Protein AF-A0A1V2LLC5-F1 (afdb_monomer_lite)

Structure (mmCIF, N/CA/C/O backbone):
data_AF-A0A1V2LLC5-F1
#
_entry.id   AF-A0A1V2LLC5-F1
#
loop_
_atom_site.group_PDB
_atom_site.id
_atom_site.type_symbol
_atom_site.label_atom_id
_atom_site.label_alt_id
_atom_site.label_comp_id
_atom_site.label_asym_id
_atom_site.label_entity_id
_atom_site.label_seq_id
_atom_site.pdbx_PDB_ins_code
_atom_site.Cartn_x
_atom_site.Cartn_y
_atom_site.Cartn_z
_atom_site.occupancy
_atom_site.B_iso_or_equiv
_atom_site.auth_seq_id
_atom_site.auth_comp_id
_atom_site.auth_asym_id
_atom_site.auth_atom_id
_atom_site.pdbx_PDB_model_num
ATOM 1 N N . MET A 1 1 ? -6.398 -35.191 -84.056 1.00 55.16 1 MET A N 1
ATOM 2 C CA . MET A 1 1 ? -6.901 -35.716 -82.779 1.00 55.16 1 MET A CA 1
ATOM 3 C C . MET A 1 1 ? -6.070 -35.069 -81.690 1.00 55.16 1 MET A C 1
ATOM 5 O O . MET A 1 1 ? -4.873 -35.345 -81.623 1.00 55.16 1 MET A O 1
ATOM 9 N N . SER A 1 2 ? -6.629 -34.084 -80.990 1.00 65.94 2 SER A N 1
ATOM 10 C CA . SER A 1 2 ? -5.908 -33.377 -79.922 1.00 65.94 2 SER A CA 1
ATOM 11 C C . SER A 1 2 ? -5.790 -34.274 -78.681 1.00 65.94 2 SER A C 1
ATOM 13 O O . SER A 1 2 ? -6.556 -35.221 -78.508 1.00 65.94 2 SER A O 1
ATOM 15 N N . THR A 1 3 ? -4.823 -33.997 -77.805 1.00 66.25 3 THR A N 1
ATOM 16 C CA . THR A 1 3 ? -4.649 -34.712 -76.526 1.00 66.25 3 THR A CA 1
ATOM 17 C C . THR A 1 3 ? -5.886 -34.615 -75.627 1.00 66.25 3 THR A C 1
ATOM 19 O O . THR A 1 3 ? -6.144 -35.516 -74.834 1.00 66.25 3 THR A O 1
ATOM 22 N N . GLU A 1 4 ? -6.683 -33.558 -75.787 1.00 74.12 4 GLU A N 1
ATOM 23 C CA . GLU A 1 4 ? -7.961 -33.368 -75.097 1.00 74.12 4 GLU A CA 1
ATOM 24 C C . GLU A 1 4 ? -9.060 -34.297 -75.628 1.00 74.12 4 GLU A C 1
ATOM 26 O O . GLU A 1 4 ? -9.812 -34.863 -74.837 1.00 74.12 4 GLU A O 1
ATOM 31 N N . GLU A 1 5 ? -9.125 -34.521 -76.945 1.00 73.75 5 GLU A N 1
ATOM 32 C CA . GLU A 1 5 ? -10.065 -35.479 -77.546 1.00 73.75 5 GLU A CA 1
ATOM 33 C C . GLU A 1 5 ? -9.734 -36.920 -77.141 1.00 73.75 5 GLU A C 1
ATOM 35 O O . GLU A 1 5 ? -10.642 -37.703 -76.863 1.00 73.75 5 GLU A O 1
ATOM 40 N N . LEU A 1 6 ? -8.441 -37.257 -77.047 1.00 65.69 6 LEU A N 1
ATOM 41 C CA . LEU A 1 6 ? -7.993 -38.573 -76.589 1.00 65.69 6 LEU A CA 1
ATOM 42 C C . LEU A 1 6 ? -8.342 -38.795 -75.110 1.00 65.69 6 LEU A C 1
ATOM 44 O O . LEU A 1 6 ? -8.880 -39.844 -74.779 1.00 65.69 6 LEU A O 1
ATOM 48 N N . ASN A 1 7 ? -8.105 -37.797 -74.249 1.00 66.88 7 ASN A N 1
ATOM 49 C CA . ASN A 1 7 ? -8.424 -37.861 -72.818 1.00 66.88 7 ASN A CA 1
ATOM 50 C C . ASN A 1 7 ? -9.929 -37.924 -72.533 1.00 66.88 7 ASN A C 1
ATOM 52 O O . ASN A 1 7 ? -10.338 -38.580 -71.577 1.00 66.88 7 ASN A O 1
ATOM 56 N N . ASN A 1 8 ? -10.763 -37.261 -73.341 1.00 71.38 8 ASN A N 1
ATOM 57 C CA . ASN A 1 8 ? -12.215 -37.390 -73.212 1.00 71.38 8 ASN A CA 1
ATOM 58 C C . ASN A 1 8 ? -12.707 -38.773 -73.660 1.00 71.38 8 ASN A C 1
ATOM 60 O O . ASN A 1 8 ? -13.631 -39.299 -73.051 1.00 71.38 8 ASN A O 1
ATOM 64 N N . ALA A 1 9 ? -12.080 -39.382 -74.671 1.00 66.50 9 ALA A N 1
ATOM 65 C CA . ALA A 1 9 ? -12.456 -40.711 -75.154 1.00 66.50 9 ALA A CA 1
ATOM 66 C C . ALA A 1 9 ? -12.039 -41.857 -74.207 1.00 66.50 9 ALA A C 1
ATOM 68 O O . ALA A 1 9 ? -12.687 -42.901 -74.198 1.00 66.50 9 ALA A O 1
ATOM 69 N N . THR A 1 10 ? -10.985 -41.688 -73.400 1.00 59.50 10 THR A N 1
ATOM 70 C CA . THR A 1 10 ? -10.542 -42.687 -72.404 1.00 59.50 10 THR A CA 1
ATOM 71 C C . THR A 1 10 ? -11.177 -42.534 -71.024 1.00 59.50 10 THR A C 1
ATOM 73 O O . THR A 1 10 ? -11.038 -43.439 -70.202 1.00 59.50 10 THR A O 1
ATOM 76 N N . LYS A 1 11 ? -11.895 -41.437 -70.759 1.00 60.72 11 LYS A N 1
ATOM 77 C CA . LYS A 1 11 ? -12.500 -41.151 -69.447 1.00 60.72 11 LYS A CA 1
ATOM 78 C C . LYS A 1 11 ? -13.598 -42.144 -69.050 1.00 60.72 11 LYS A C 1
ATOM 80 O O . LYS A 1 11 ? -13.764 -42.420 -67.869 1.00 60.72 11 LYS A O 1
ATOM 85 N N . ASP A 1 12 ? -14.283 -42.717 -70.037 1.00 58.09 12 ASP A N 1
ATOM 86 C CA . ASP A 1 12 ? -15.345 -43.712 -69.832 1.00 58.09 12 ASP A CA 1
ATOM 87 C C . ASP A 1 12 ? -14.814 -45.163 -69.775 1.00 58.09 12 ASP A C 1
ATOM 89 O O . ASP A 1 12 ? -15.592 -46.104 -69.626 1.00 58.09 12 ASP A O 1
ATOM 93 N N . LEU A 1 13 ? -13.494 -45.367 -69.904 1.00 57.78 13 LEU A N 1
ATOM 94 C CA . LEU A 1 13 ? -12.851 -46.691 -69.949 1.00 57.78 13 LEU A CA 1
ATOM 95 C C . LEU A 1 13 ? -12.117 -47.085 -68.653 1.00 57.78 13 LEU A C 1
ATOM 97 O O . LEU A 1 13 ? -11.524 -48.165 -68.601 1.00 57.78 13 LEU A O 1
ATOM 101 N N . SER A 1 14 ? -12.144 -46.264 -67.600 1.00 52.84 14 SER A N 1
ATOM 102 C CA . SER A 1 14 ? -11.541 -46.627 -66.311 1.00 52.84 14 SER A CA 1
ATOM 103 C C . SER A 1 14 ? -12.483 -47.510 -65.484 1.00 52.84 14 SER A C 1
ATOM 105 O O . SER A 1 14 ? -13.533 -47.063 -65.026 1.00 52.84 14 SER A O 1
ATOM 107 N N . LEU A 1 15 ? -12.073 -48.770 -65.311 1.00 53.84 15 LEU A N 1
ATOM 108 C CA . LEU A 1 15 ? -12.626 -49.765 -64.385 1.00 53.84 15 LEU A CA 1
ATOM 109 C C . LEU A 1 15 ? -12.725 -49.206 -62.954 1.00 53.84 15 LEU A C 1
ATOM 111 O O . LEU A 1 15 ? -11.806 -48.513 -62.530 1.00 53.84 15 LEU A O 1
ATOM 115 N N . ASP A 1 16 ? -13.806 -49.558 -62.244 1.00 54.06 16 ASP A N 1
ATOM 116 C CA . ASP A 1 16 ? -14.189 -49.163 -60.874 1.00 54.06 16 ASP A CA 1
ATOM 117 C C . ASP A 1 16 ? -13.018 -48.809 -59.935 1.00 54.06 16 ASP A C 1
ATOM 119 O O . ASP A 1 16 ? -12.545 -49.623 -59.135 1.00 54.06 16 ASP A O 1
ATOM 123 N N . GLU A 1 17 ? -12.579 -47.554 -59.986 1.00 55.00 17 GLU A N 1
ATOM 124 C CA . GLU A 1 17 ? -11.718 -46.963 -58.972 1.00 55.00 17 GLU A CA 1
ATOM 125 C C . GLU A 1 17 ? -12.635 -46.566 -57.808 1.00 55.00 17 GLU A C 1
ATOM 127 O O . GLU A 1 17 ? -13.601 -45.822 -57.998 1.00 55.00 17 GLU A O 1
ATOM 132 N N . LYS A 1 18 ? -12.405 -47.118 -56.606 1.00 57.25 18 LYS A N 1
ATOM 133 C CA . LYS A 1 18 ? -13.149 -46.720 -55.399 1.00 57.25 18 LYS A CA 1
ATOM 134 C C . LYS A 1 18 ? -13.101 -45.199 -55.310 1.00 57.25 18 LYS A C 1
ATOM 136 O O . LYS A 1 18 ? -12.035 -44.648 -55.068 1.00 57.25 18 LYS A O 1
ATOM 141 N N . LYS A 1 19 ? -14.246 -44.544 -55.521 1.00 64.31 19 LYS A N 1
ATOM 142 C CA . LYS A 1 19 ? -14.334 -43.086 -55.532 1.00 64.31 19 LYS A CA 1
ATOM 143 C C . LYS A 1 19 ? -13.730 -42.544 -54.237 1.00 64.31 19 LYS A C 1
ATOM 145 O O . LYS A 1 19 ? -14.173 -42.914 -53.150 1.00 64.31 19 LYS A O 1
ATOM 150 N N . ASP A 1 20 ? -12.721 -41.693 -54.366 1.00 64.56 20 ASP A N 1
ATOM 151 C CA . ASP A 1 20 ? -12.079 -41.041 -53.233 1.00 64.56 20 ASP A CA 1
ATOM 152 C C . ASP A 1 20 ? -13.072 -40.088 -52.563 1.00 64.56 20 ASP A C 1
ATOM 154 O O . ASP A 1 20 ? -13.340 -38.992 -53.051 1.00 64.56 20 ASP A O 1
ATOM 158 N N . VAL A 1 21 ? -13.655 -40.529 -51.447 1.00 69.38 21 VAL A N 1
ATOM 159 C CA . VAL A 1 21 ? -14.569 -39.712 -50.643 1.00 69.38 21 VAL A CA 1
ATOM 160 C C . VAL A 1 21 ? -13.755 -38.929 -49.619 1.00 69.38 21 VAL A C 1
ATOM 162 O O . VAL A 1 21 ? -13.040 -39.510 -48.791 1.00 69.38 21 VAL A O 1
ATOM 165 N N . THR A 1 22 ? -13.867 -37.603 -49.683 1.00 76.62 22 THR A N 1
ATOM 166 C CA . THR A 1 22 ? -13.242 -36.677 -48.729 1.00 76.62 22 THR A CA 1
ATOM 167 C C . THR A 1 22 ? -14.173 -36.395 -47.551 1.00 76.62 22 THR A C 1
ATOM 169 O O . THR A 1 22 ? -15.393 -36.519 -47.661 1.00 76.62 22 THR A O 1
ATOM 172 N N . ALA A 1 23 ? -13.609 -35.931 -46.432 1.00 68.88 23 ALA A N 1
ATOM 173 C CA . ALA A 1 23 ? -14.383 -35.533 -45.252 1.00 68.88 23 ALA A CA 1
ATOM 174 C C . ALA A 1 23 ? -15.415 -34.414 -45.529 1.00 68.88 23 ALA A C 1
ATOM 176 O O . ALA A 1 23 ? -16.355 -34.242 -44.756 1.00 68.88 23 ALA A O 1
ATOM 177 N N . LEU A 1 24 ? -15.257 -33.660 -46.627 1.00 73.25 24 LEU A N 1
ATOM 178 C CA . LEU A 1 24 ? -16.210 -32.636 -47.066 1.00 73.25 24 LEU A CA 1
ATOM 179 C C . LEU A 1 24 ? -17.435 -33.232 -47.772 1.00 73.25 24 LEU A C 1
ATOM 181 O O . LEU A 1 24 ? -18.517 -32.657 -47.692 1.00 73.25 24 LEU A O 1
ATOM 185 N N . GLU A 1 25 ? -17.268 -34.362 -48.466 1.00 73.38 25 GLU A N 1
ATOM 186 C CA . GLU A 1 25 ? -18.360 -35.048 -49.165 1.00 73.38 25 GLU A CA 1
ATOM 187 C C . GLU A 1 25 ? -19.159 -35.951 -48.220 1.00 73.38 25 GLU A C 1
ATOM 189 O O . GLU A 1 25 ? -20.390 -35.941 -48.258 1.00 73.38 25 GLU A O 1
ATOM 194 N N . ASN A 1 26 ? -18.477 -36.714 -47.359 1.00 73.06 26 ASN A N 1
ATOM 195 C CA . ASN A 1 26 ? -19.123 -37.536 -46.340 1.00 73.06 26 ASN A CA 1
ATOM 196 C C . ASN A 1 26 ? -18.311 -37.536 -45.030 1.00 73.06 26 ASN A C 1
ATOM 198 O O . ASN A 1 26 ? -17.274 -38.195 -44.945 1.00 73.06 26 ASN A O 1
ATOM 202 N N . PRO A 1 27 ? -18.790 -36.846 -43.981 1.00 69.50 27 PRO A N 1
ATOM 203 C CA . PRO A 1 27 ? -18.098 -36.784 -42.694 1.00 69.50 27 PRO A CA 1
ATOM 204 C C . PRO A 1 27 ? -18.037 -38.119 -41.936 1.00 69.50 27 PRO A C 1
ATOM 206 O O . PRO A 1 27 ? -17.191 -38.273 -41.058 1.00 69.50 27 PRO A O 1
ATOM 209 N N . ALA A 1 28 ? -18.943 -39.063 -42.223 1.00 70.69 28 ALA A N 1
ATOM 210 C CA . ALA A 1 28 ? -19.052 -40.325 -41.487 1.00 70.69 28 ALA A CA 1
ATOM 211 C C . ALA A 1 28 ? -18.186 -41.450 -42.081 1.00 70.69 28 ALA A C 1
ATOM 213 O O . ALA A 1 28 ? -17.701 -42.304 -41.344 1.00 70.69 28 ALA A O 1
ATOM 214 N N . GLU A 1 29 ? -17.971 -41.439 -43.398 1.00 68.62 29 GLU A N 1
ATOM 215 C CA . GLU A 1 29 ? -17.192 -42.449 -44.118 1.00 68.62 29 GLU A CA 1
ATOM 216 C C . GLU A 1 29 ? -16.313 -41.763 -45.171 1.00 68.62 29 GLU A C 1
ATOM 218 O O . GLU A 1 29 ? -16.758 -41.472 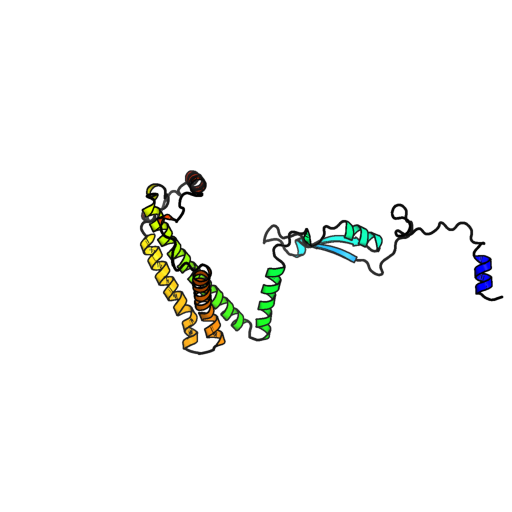-46.280 1.00 68.62 29 GLU A O 1
ATOM 223 N N . PHE A 1 30 ? -15.054 -41.500 -44.817 1.00 75.31 30 PHE A N 1
ATOM 224 C CA . PHE A 1 30 ? -14.044 -40.955 -45.723 1.00 75.31 30 PHE A CA 1
ATOM 225 C C . PHE A 1 30 ? -12.816 -41.868 -45.758 1.00 75.31 30 PHE A C 1
ATOM 227 O O . PHE A 1 30 ? -12.440 -42.472 -44.752 1.00 75.31 30 PHE A O 1
ATOM 234 N N . ASN A 1 31 ? -12.192 -41.973 -46.932 1.00 74.19 31 ASN A N 1
ATOM 235 C CA . ASN A 1 31 ? -11.013 -42.821 -47.152 1.00 74.19 31 ASN A CA 1
ATOM 236 C C . ASN A 1 31 ? -9.724 -41.996 -47.311 1.00 74.19 31 ASN A C 1
ATOM 238 O O . ASN A 1 31 ? -8.624 -42.502 -47.102 1.00 74.19 31 ASN A O 1
ATOM 242 N N . VAL A 1 32 ? -9.853 -40.711 -47.652 1.00 77.94 32 VAL A N 1
ATOM 243 C CA . VAL A 1 32 ? -8.718 -39.818 -47.899 1.00 77.94 32 VAL A CA 1
ATOM 244 C C . VAL A 1 32 ? -8.502 -38.903 -46.698 1.00 77.94 32 VAL A C 1
ATOM 246 O O . VAL A 1 32 ? -9.414 -38.186 -46.292 1.00 77.94 32 VAL A O 1
ATOM 249 N N . LYS A 1 33 ? -7.281 -38.916 -46.152 1.00 78.62 33 LYS A N 1
ATOM 250 C CA . LYS A 1 33 ? -6.798 -37.938 -45.166 1.00 78.62 33 LYS A CA 1
ATOM 251 C C . LYS A 1 33 ? -5.824 -36.978 -45.831 1.00 78.62 33 LYS A C 1
ATOM 253 O O . LYS A 1 33 ? -5.023 -37.408 -46.663 1.00 78.62 33 LYS A O 1
ATOM 258 N N . HIS A 1 34 ? -5.836 -35.714 -45.428 1.00 83.56 34 HIS A N 1
ATOM 259 C CA . HIS A 1 34 ? -4.961 -34.696 -46.005 1.00 83.56 34 HIS A CA 1
ATOM 260 C C . HIS A 1 34 ? -3.701 -34.540 -45.137 1.00 83.56 34 HIS A C 1
ATOM 262 O O . HIS A 1 34 ? -3.798 -34.001 -44.029 1.00 83.56 34 HIS A O 1
ATOM 268 N N . PRO A 1 35 ? -2.517 -34.999 -45.593 1.00 89.62 35 PRO A N 1
ATOM 269 C CA . PRO A 1 35 ? -1.286 -34.878 -44.822 1.00 89.62 35 PRO A CA 1
ATOM 270 C C . PRO A 1 35 ? -0.790 -33.429 -44.792 1.00 89.62 35 PRO A C 1
ATOM 272 O O . PRO A 1 35 ? -0.818 -32.707 -45.789 1.00 89.62 35 PRO A O 1
ATOM 275 N N . LEU A 1 36 ? -0.295 -33.012 -43.634 1.00 85.62 36 LEU A N 1
ATOM 276 C CA . LEU A 1 36 ? 0.394 -31.746 -43.435 1.00 85.62 36 LEU A CA 1
ATOM 277 C C . LEU A 1 36 ? 1.863 -31.878 -43.849 1.00 85.62 36 LEU A C 1
ATOM 279 O O . LEU A 1 36 ? 2.475 -32.936 -43.721 1.00 85.62 36 LEU A O 1
ATOM 283 N N . ASN A 1 37 ? 2.455 -30.767 -44.291 1.00 87.38 37 ASN A N 1
ATOM 284 C CA . ASN A 1 37 ? 3.871 -30.711 -44.672 1.00 87.38 37 ASN A CA 1
ATOM 285 C C . ASN A 1 37 ? 4.825 -30.974 -43.487 1.00 87.38 37 ASN A C 1
ATOM 287 O O . ASN A 1 37 ? 5.974 -31.361 -43.678 1.00 87.38 37 ASN A O 1
ATOM 291 N N . SER A 1 38 ? 4.364 -30.742 -42.258 1.00 90.00 38 SER A N 1
ATOM 292 C CA . SER A 1 38 ? 5.139 -30.940 -41.036 1.00 90.00 38 SER A CA 1
ATOM 293 C C . SER A 1 38 ? 4.269 -31.510 -39.923 1.00 90.00 38 SER A C 1
ATOM 295 O O . SER A 1 38 ? 3.076 -31.219 -39.838 1.00 90.00 38 SER A O 1
ATOM 297 N N . THR A 1 39 ? 4.893 -32.277 -39.035 1.00 89.44 39 THR A N 1
ATOM 298 C CA . THR A 1 39 ? 4.266 -32.775 -37.811 1.00 89.44 39 THR A CA 1
ATOM 299 C C . THR A 1 39 ? 4.165 -31.655 -36.778 1.00 89.44 39 THR A C 1
ATOM 301 O O . THR A 1 39 ? 5.150 -30.957 -36.526 1.00 89.44 39 THR A O 1
ATOM 304 N N . TRP A 1 40 ? 2.999 -31.500 -36.154 1.00 89.06 40 TRP A N 1
ATOM 305 C CA . TRP A 1 40 ? 2.754 -30.496 -35.118 1.00 89.06 40 TRP A CA 1
ATOM 306 C C . TRP A 1 40 ? 2.379 -31.167 -33.799 1.00 89.06 40 TRP A C 1
ATOM 308 O O . TRP A 1 40 ? 1.638 -32.146 -33.786 1.00 89.06 40 TRP A O 1
ATOM 318 N N . THR A 1 41 ? 2.866 -30.622 -32.683 1.00 90.25 41 THR A N 1
ATOM 319 C CA . THR A 1 41 ? 2.501 -31.072 -31.333 1.00 90.25 41 THR A CA 1
ATOM 320 C C . THR A 1 41 ? 1.785 -29.947 -30.607 1.00 90.25 41 THR A C 1
ATOM 322 O O . THR A 1 41 ? 2.343 -28.861 -30.442 1.00 90.25 41 THR A O 1
ATOM 325 N N . LEU A 1 42 ? 0.560 -30.209 -30.161 1.00 87.00 42 LEU A N 1
ATOM 326 C CA . LEU A 1 42 ? -0.192 -29.299 -29.311 1.00 87.00 42 LEU A CA 1
ATOM 327 C C . LEU A 1 42 ? 0.255 -29.474 -27.858 1.00 87.00 42 LEU A C 1
ATOM 329 O O . LEU A 1 42 ? 0.245 -30.585 -27.331 1.00 87.00 42 LEU A O 1
ATOM 333 N N . TRP A 1 43 ? 0.604 -28.370 -27.205 1.00 85.19 43 TRP A N 1
ATOM 334 C CA . TRP A 1 43 ? 0.997 -28.337 -25.798 1.00 85.19 43 TRP A CA 1
ATOM 335 C C . TRP A 1 43 ? -0.029 -27.558 -24.977 1.00 85.19 43 TRP A C 1
ATOM 337 O O . TRP A 1 43 ? -0.554 -26.545 -25.439 1.00 85.19 43 TRP A O 1
ATOM 347 N N . TYR A 1 44 ? -0.293 -28.013 -23.754 1.00 83.88 44 TYR A N 1
ATOM 348 C CA . TYR A 1 44 ? -1.177 -27.345 -22.801 1.00 83.88 44 TYR A CA 1
ATOM 349 C C . TYR A 1 44 ? -0.442 -27.097 -21.486 1.00 83.88 44 TYR A C 1
ATOM 351 O O . TYR A 1 44 ? 0.171 -28.003 -20.918 1.00 83.88 44 TYR A O 1
ATOM 359 N N . THR A 1 45 ? -0.507 -25.861 -21.000 1.00 82.69 45 THR A N 1
ATOM 360 C CA . THR A 1 45 ? 0.028 -25.474 -19.693 1.00 82.69 45 THR A CA 1
ATOM 361 C C . THR A 1 45 ? -1.081 -25.540 -18.657 1.00 82.69 45 THR A C 1
ATOM 363 O O . THR A 1 45 ? -2.013 -24.730 -18.701 1.00 82.69 45 THR A O 1
ATOM 366 N N . LYS A 1 46 ? -0.977 -26.470 -17.704 1.00 81.06 46 LYS A N 1
ATOM 367 C CA . LYS A 1 46 ? -1.886 -26.470 -16.552 1.00 81.06 46 LYS A CA 1
ATOM 368 C C . LYS A 1 46 ? -1.608 -25.235 -15.678 1.00 81.06 46 LYS A C 1
ATOM 370 O O . LYS A 1 46 ? -0.441 -24.861 -15.536 1.00 81.06 46 LYS A O 1
ATOM 375 N N . PRO A 1 47 ? -2.632 -24.595 -15.083 1.00 77.38 47 PRO A N 1
ATOM 376 C CA . PRO A 1 47 ? -2.393 -23.573 -14.071 1.00 77.38 47 PRO A CA 1
ATOM 377 C C . PRO A 1 47 ? -1.628 -24.196 -12.896 1.00 77.38 47 PRO A C 1
ATOM 379 O O . PRO A 1 47 ? -1.904 -25.334 -12.508 1.00 77.38 47 PRO A O 1
ATOM 382 N N . ALA A 1 48 ? -0.655 -23.462 -12.355 1.00 72.75 48 ALA A N 1
ATOM 383 C CA . ALA A 1 48 ? 0.088 -23.894 -11.178 1.00 72.75 48 ALA A CA 1
ATOM 384 C C . ALA A 1 48 ? -0.880 -24.033 -9.997 1.00 72.75 48 ALA A C 1
ATOM 386 O O . ALA A 1 48 ? -1.649 -23.112 -9.711 1.00 72.75 48 ALA A O 1
ATOM 387 N N . VAL A 1 49 ? -0.869 -25.197 -9.347 1.00 73.25 49 VAL A N 1
ATOM 388 C CA . VAL A 1 49 ? -1.672 -25.434 -8.133 1.00 73.25 49 VAL A CA 1
ATOM 389 C C . VAL A 1 49 ? -0.879 -25.020 -6.893 1.00 73.25 49 VAL A C 1
ATOM 391 O O . VAL A 1 49 ? -1.460 -24.562 -5.914 1.00 73.25 49 VAL A O 1
ATOM 394 N N . ASP A 1 50 ? 0.447 -25.126 -6.973 1.00 72.44 50 ASP A N 1
ATOM 395 C CA . ASP A 1 50 ? 1.392 -24.707 -5.947 1.00 72.44 50 ASP A CA 1
ATOM 396 C C . ASP A 1 50 ? 2.513 -23.857 -6.572 1.00 72.44 50 ASP A C 1
ATOM 398 O O . ASP A 1 50 ? 2.896 -24.056 -7.726 1.00 72.44 50 ASP A O 1
ATOM 402 N N . ASN A 1 51 ? 3.061 -22.912 -5.806 1.00 70.75 51 ASN A N 1
ATOM 403 C CA . ASN A 1 51 ? 4.114 -21.986 -6.249 1.00 70.75 51 ASN A CA 1
ATOM 404 C C . ASN A 1 51 ? 5.488 -22.664 -6.411 1.00 70.75 51 ASN A C 1
ATOM 406 O O . ASN A 1 51 ? 6.446 -22.017 -6.833 1.00 70.75 51 ASN A O 1
ATOM 410 N N . THR A 1 52 ? 5.600 -23.941 -6.040 1.00 75.25 52 THR A N 1
ATOM 411 C CA . THR A 1 52 ? 6.835 -24.731 -6.106 1.00 75.25 52 THR A CA 1
ATOM 412 C C . THR A 1 52 ? 7.003 -25.492 -7.427 1.00 75.25 52 THR A C 1
ATOM 414 O O . THR A 1 52 ? 8.100 -25.975 -7.710 1.00 75.25 52 THR A O 1
ATOM 417 N N . GLU A 1 53 ? 5.955 -25.586 -8.257 1.00 76.62 53 GLU A N 1
ATOM 418 C CA . GLU A 1 53 ? 5.997 -26.318 -9.528 1.00 76.62 53 GLU A CA 1
ATOM 419 C C . GLU A 1 53 ? 6.810 -25.555 -10.591 1.00 76.62 53 GLU A C 1
ATOM 421 O O . GLU A 1 53 ? 6.557 -24.383 -10.880 1.00 76.62 53 GLU A O 1
ATOM 426 N N . SER A 1 54 ? 7.777 -26.229 -11.223 1.00 78.81 54 SER A N 1
ATOM 427 C CA . SER A 1 54 ? 8.543 -25.654 -12.332 1.00 78.81 54 SER A CA 1
ATOM 428 C C . SER A 1 54 ? 7.681 -25.545 -13.590 1.00 78.81 54 SER A C 1
ATOM 430 O O . SER A 1 54 ? 6.892 -26.437 -13.901 1.00 78.81 54 SER A O 1
ATOM 432 N N . TRP A 1 55 ? 7.876 -24.487 -14.381 1.00 76.12 55 TRP A N 1
ATOM 433 C CA . TRP A 1 55 ? 7.149 -24.271 -15.640 1.00 76.12 55 TRP A CA 1
ATOM 434 C C . TRP A 1 55 ? 7.242 -25.467 -16.606 1.00 76.12 55 TRP A C 1
ATOM 436 O O . TRP A 1 55 ? 6.271 -25.790 -17.289 1.00 76.12 55 TRP A O 1
ATOM 446 N N . ALA A 1 56 ? 8.381 -26.168 -16.617 1.00 81.38 56 ALA A N 1
ATOM 447 C CA . ALA A 1 56 ? 8.573 -27.365 -17.434 1.00 81.38 56 ALA A CA 1
ATOM 448 C C . ALA A 1 56 ? 7.648 -28.525 -17.016 1.00 81.38 56 ALA A C 1
ATOM 450 O O . ALA A 1 56 ? 7.198 -29.288 -17.868 1.00 81.38 56 ALA A O 1
ATOM 451 N N . ASP A 1 57 ? 7.310 -28.625 -15.728 1.00 79.88 57 ASP A N 1
ATOM 452 C CA . ASP A 1 57 ? 6.417 -29.662 -15.201 1.00 79.88 57 ASP A CA 1
ATOM 453 C C . ASP A 1 57 ? 4.941 -29.354 -15.495 1.00 79.88 57 ASP A C 1
ATOM 455 O O . ASP A 1 57 ? 4.114 -30.273 -15.577 1.00 79.88 57 ASP A O 1
ATOM 459 N N . LEU A 1 58 ? 4.614 -28.070 -15.690 1.00 81.31 58 LEU A N 1
ATOM 460 C CA . LEU A 1 58 ? 3.277 -27.586 -16.042 1.00 81.31 58 LEU A CA 1
ATOM 461 C C . LEU A 1 58 ? 2.940 -27.776 -17.525 1.00 81.31 58 LEU A C 1
ATOM 463 O O . LEU A 1 58 ? 1.762 -27.890 -17.874 1.00 81.31 58 LEU A O 1
ATOM 467 N N . LEU A 1 59 ? 3.956 -27.798 -18.390 1.00 84.19 59 LEU A N 1
ATOM 468 C CA . LEU A 1 59 ? 3.807 -27.940 -19.832 1.00 84.19 59 LEU A CA 1
ATOM 469 C C . LEU A 1 59 ? 3.623 -29.421 -20.200 1.00 84.19 59 LEU A C 1
ATOM 471 O O . LEU A 1 59 ? 4.536 -30.234 -20.049 1.00 84.19 59 LEU A O 1
ATOM 475 N N . LYS A 1 60 ? 2.436 -29.793 -20.693 1.00 83.81 60 LYS A N 1
ATOM 476 C CA . LYS A 1 60 ? 2.125 -31.173 -21.094 1.00 83.81 60 LYS A CA 1
ATOM 477 C C . LYS A 1 60 ? 1.890 -31.270 -22.604 1.00 83.81 60 LYS A C 1
ATOM 479 O O . LYS A 1 60 ? 1.090 -30.492 -23.131 1.00 83.81 60 LYS A O 1
ATOM 484 N N . PRO A 1 61 ? 2.558 -32.202 -23.311 1.00 87.50 61 PRO A N 1
ATOM 485 C CA . PRO A 1 61 ? 2.235 -32.481 -24.703 1.00 87.50 61 PRO A CA 1
ATOM 486 C C . PRO A 1 61 ? 0.887 -33.207 -24.739 1.00 87.50 61 PRO A C 1
ATOM 488 O O . PRO A 1 61 ? 0.710 -34.219 -24.064 1.00 87.50 61 PRO A O 1
ATOM 491 N N . VAL A 1 62 ? -0.075 -32.664 -25.481 1.00 83.06 62 VAL A N 1
ATOM 492 C CA . VAL A 1 62 ? -1.446 -33.187 -25.546 1.00 83.06 62 VAL A CA 1
ATOM 493 C C . VAL A 1 62 ? -1.546 -34.229 -26.651 1.00 83.06 62 VAL A C 1
ATOM 495 O O . VAL A 1 62 ? -1.808 -35.395 -26.380 1.00 83.06 62 VAL A O 1
ATOM 498 N N . VAL A 1 63 ? -1.307 -33.811 -27.896 1.00 85.56 63 VAL A N 1
ATOM 499 C CA . VAL A 1 63 ? -1.372 -34.666 -29.085 1.00 85.56 63 VAL A CA 1
ATOM 500 C C . VAL A 1 63 ? -0.384 -34.161 -30.130 1.00 85.56 63 VAL A C 1
ATOM 502 O O . VAL A 1 63 ? -0.232 -32.955 -30.329 1.00 85.56 63 VAL A O 1
ATOM 505 N N . THR A 1 64 ? 0.248 -35.102 -30.825 1.00 89.38 64 THR A N 1
ATOM 506 C CA . THR A 1 64 ? 1.018 -34.862 -32.044 1.00 89.38 64 THR A CA 1
ATOM 507 C C . THR A 1 64 ? 0.199 -35.333 -33.240 1.00 89.38 64 THR A C 1
ATOM 509 O O . THR A 1 64 ? -0.247 -36.477 -33.252 1.00 89.38 64 THR A O 1
ATOM 512 N N . PHE A 1 65 ? -0.009 -34.465 -34.227 1.00 88.88 65 PHE A N 1
ATOM 513 C CA . PHE A 1 65 ? -0.818 -34.748 -35.414 1.00 88.88 65 PHE A CA 1
ATOM 514 C C . PHE A 1 65 ? -0.061 -34.399 -36.696 1.00 88.88 65 PHE A C 1
ATOM 516 O O . PHE A 1 65 ? 0.853 -33.563 -36.706 1.00 88.88 65 PHE A O 1
ATOM 523 N N . ASN A 1 66 ? -0.447 -35.056 -37.786 1.00 90.56 66 ASN A N 1
ATOM 524 C CA . ASN A 1 66 ? 0.150 -34.863 -39.106 1.00 90.56 66 ASN A CA 1
ATOM 525 C C . ASN A 1 66 ? -0.894 -34.730 -40.223 1.00 90.56 66 ASN A C 1
ATOM 527 O O . ASN A 1 66 ? -0.501 -34.600 -41.378 1.00 90.56 66 ASN A O 1
ATOM 531 N N . THR A 1 67 ? -2.194 -34.729 -39.909 1.00 88.44 67 THR A N 1
ATOM 532 C CA . THR A 1 67 ? -3.271 -34.524 -40.892 1.00 88.44 67 THR A CA 1
ATOM 533 C C . THR A 1 67 ? -4.180 -33.345 -40.539 1.00 88.44 67 THR A C 1
ATOM 535 O O . THR A 1 67 ? -4.264 -32.916 -39.384 1.00 88.44 67 THR A O 1
ATOM 538 N N . VAL A 1 68 ? -4.862 -32.800 -41.550 1.00 86.56 68 VAL A N 1
ATOM 539 C CA . VAL A 1 68 ? -5.805 -31.675 -41.400 1.00 86.56 68 VAL A CA 1
ATOM 540 C C . VAL A 1 68 ? -7.047 -32.097 -40.611 1.00 86.56 68 VAL A C 1
ATOM 542 O O . VAL A 1 68 ? -7.559 -31.332 -39.794 1.00 86.56 68 VAL A O 1
ATOM 545 N N . GLU A 1 69 ? -7.525 -33.320 -40.818 1.00 85.81 69 GLU A N 1
ATOM 546 C CA . GLU A 1 69 ? -8.695 -33.864 -40.130 1.00 85.81 69 GLU A CA 1
ATOM 547 C C . GLU A 1 69 ? -8.428 -34.065 -38.637 1.00 85.81 69 GLU A C 1
ATOM 549 O O . GLU A 1 69 ? -9.285 -33.750 -37.813 1.00 85.81 69 GLU A O 1
ATOM 554 N N . GLU A 1 70 ? -7.225 -34.521 -38.273 1.00 85.19 70 GLU A N 1
ATOM 555 C CA . GLU A 1 70 ? -6.803 -34.610 -36.871 1.00 85.19 70 GLU A CA 1
ATOM 556 C C . GLU A 1 70 ? -6.753 -33.226 -36.223 1.00 85.19 70 GLU A C 1
ATOM 558 O O . GLU A 1 70 ? -7.278 -33.057 -35.124 1.00 85.19 70 GLU A O 1
ATOM 563 N N . PHE A 1 71 ? -6.202 -32.221 -36.915 1.00 87.75 71 PHE A N 1
ATOM 564 C CA . PHE A 1 71 ? -6.194 -30.844 -36.418 1.00 87.75 71 PHE A CA 1
ATOM 565 C C . PHE A 1 71 ? -7.608 -30.343 -36.115 1.00 87.75 71 PHE A C 1
ATOM 567 O O . PHE A 1 71 ? -7.864 -29.869 -35.009 1.00 87.75 71 PHE A O 1
ATOM 574 N N . TRP A 1 72 ? -8.536 -30.463 -37.068 1.00 85.50 72 TRP A N 1
ATOM 575 C CA . TRP A 1 72 ? -9.898 -29.972 -36.868 1.00 85.50 72 TRP A CA 1
ATOM 576 C C . TRP A 1 72 ? -10.672 -30.801 -35.844 1.00 85.50 72 TRP A C 1
ATOM 578 O O . TRP A 1 72 ? -11.417 -30.219 -35.059 1.00 85.50 72 TRP A O 1
ATOM 588 N N . GLY A 1 73 ? -10.479 -32.119 -35.783 1.00 84.06 73 GLY A N 1
ATOM 589 C CA . GLY A 1 73 ? -11.069 -32.952 -34.732 1.00 84.06 73 GLY A CA 1
ATOM 590 C C . GLY A 1 73 ? -10.633 -32.501 -33.335 1.00 84.06 73 GLY A C 1
ATOM 591 O O . GLY A 1 73 ? -11.468 -32.322 -32.450 1.00 84.06 73 GLY A O 1
ATOM 592 N N . ILE A 1 74 ? -9.338 -32.226 -33.163 1.00 86.44 74 ILE A N 1
ATOM 593 C CA . ILE A 1 74 ? -8.771 -31.714 -31.910 1.00 86.44 74 ILE A CA 1
ATOM 594 C C . ILE A 1 74 ? -9.279 -30.295 -31.621 1.00 86.44 74 ILE A C 1
ATOM 596 O O . ILE A 1 74 ? -9.721 -30.015 -30.510 1.00 86.44 74 ILE A O 1
ATOM 600 N N . PHE A 1 75 ? -9.262 -29.404 -32.612 1.00 84.31 75 PHE A N 1
ATOM 601 C CA . PHE A 1 75 ? -9.678 -28.009 -32.459 1.00 84.31 75 PHE A CA 1
ATOM 602 C C . PHE A 1 75 ? -11.130 -27.880 -31.982 1.00 84.31 75 PHE A C 1
ATOM 604 O O . PHE A 1 75 ? -11.416 -27.069 -31.106 1.00 84.31 75 PHE A O 1
ATOM 611 N N . HIS A 1 76 ? -12.037 -28.700 -32.520 1.00 83.25 76 HIS A N 1
ATOM 612 C CA . HIS A 1 76 ? -13.443 -28.698 -32.108 1.00 83.25 76 HIS A CA 1
ATOM 613 C C . HIS A 1 76 ? -13.688 -29.414 -30.771 1.00 83.25 76 HIS A C 1
ATOM 615 O O . HIS A 1 76 ? -14.700 -29.147 -30.127 1.00 83.25 76 HIS A O 1
ATOM 621 N N . ALA A 1 77 ? -12.785 -30.304 -30.345 1.00 84.00 77 ALA A N 1
ATOM 622 C CA . ALA A 1 77 ? -12.865 -30.984 -29.051 1.00 84.00 77 ALA A CA 1
ATOM 623 C C . ALA A 1 77 ? -12.354 -30.124 -27.879 1.00 84.00 77 ALA A C 1
ATOM 625 O O . ALA A 1 77 ? -12.673 -30.406 -26.724 1.00 84.00 77 ALA A O 1
ATOM 626 N N . ILE A 1 78 ? -11.553 -29.091 -28.154 1.00 83.25 78 ILE A N 1
ATOM 627 C CA . ILE A 1 78 ? -10.980 -28.209 -27.132 1.00 83.25 78 ILE A CA 1
ATOM 628 C C . ILE A 1 78 ? -11.989 -27.105 -26.761 1.00 83.25 78 ILE A C 1
ATOM 630 O O . ILE A 1 78 ? -12.576 -26.487 -27.654 1.00 83.25 78 ILE A O 1
ATOM 634 N N . PRO A 1 79 ? -12.183 -26.807 -25.459 1.00 79.94 79 PRO A N 1
ATOM 635 C CA . PRO A 1 79 ? -13.038 -25.704 -25.026 1.00 79.94 79 PRO A CA 1
ATOM 636 C C . PRO A 1 79 ? -12.525 -24.364 -25.562 1.00 79.94 79 PRO A C 1
ATOM 638 O O . PRO A 1 79 ? -11.318 -24.126 -25.668 1.00 79.94 79 PRO A O 1
ATOM 641 N N . LYS A 1 80 ? -13.443 -23.453 -25.892 1.00 78.69 80 LYS A N 1
ATOM 642 C CA . LYS A 1 80 ? -13.074 -22.144 -26.450 1.00 78.69 80 LYS A CA 1
ATOM 643 C C . LYS A 1 80 ? -12.268 -21.340 -25.429 1.00 78.69 80 LYS A C 1
ATOM 645 O O . LYS A 1 80 ? -12.510 -21.418 -24.230 1.00 78.69 80 LYS A O 1
ATOM 650 N N . VAL A 1 81 ? -11.367 -20.479 -25.911 1.00 70.62 81 VAL A N 1
ATOM 651 C CA . VAL A 1 81 ? -10.463 -19.656 -25.075 1.00 70.62 81 VAL A CA 1
ATOM 652 C C . VAL A 1 81 ? -11.203 -18.868 -23.980 1.00 70.62 81 VAL A C 1
ATOM 654 O O . VAL A 1 81 ? -10.666 -18.666 -22.899 1.00 70.62 81 VAL A O 1
ATOM 657 N N . ASN A 1 82 ? -12.451 -18.465 -24.232 1.00 69.19 82 ASN A N 1
ATOM 658 C CA . ASN A 1 82 ? -13.280 -17.715 -23.284 1.00 69.19 82 ASN A CA 1
ATOM 659 C C . ASN A 1 82 ? -13.834 -18.555 -22.112 1.00 69.19 82 ASN A C 1
ATOM 661 O O . ASN A 1 82 ? -14.268 -17.997 -21.111 1.00 69.19 82 ASN A O 1
ATOM 665 N N . GLU A 1 83 ? -13.854 -19.880 -22.240 1.00 72.25 83 GLU A N 1
ATOM 666 C CA . GLU A 1 83 ? -14.335 -20.808 -21.205 1.00 72.25 83 GLU A CA 1
ATOM 667 C C . GLU A 1 83 ? -13.205 -21.251 -20.265 1.00 72.25 83 GLU A C 1
ATOM 669 O O . GLU A 1 83 ? -13.451 -21.865 -19.227 1.00 72.25 83 GLU A O 1
ATOM 674 N N . LEU A 1 84 ? -11.957 -20.912 -20.600 1.00 70.94 84 LEU A N 1
ATOM 675 C CA . LEU A 1 84 ? -10.819 -21.135 -19.723 1.00 70.94 84 LEU A CA 1
ATOM 676 C C . LEU A 1 84 ? -10.860 -20.128 -18.561 1.00 70.94 84 LEU A C 1
ATOM 678 O O . LEU A 1 84 ? -11.202 -18.963 -18.775 1.00 70.94 84 LEU A O 1
ATOM 682 N N . PRO A 1 85 ? -10.476 -20.526 -17.335 1.00 65.06 85 PRO A N 1
ATOM 683 C CA . PRO A 1 85 ? -10.426 -19.637 -16.176 1.00 65.06 85 PRO A CA 1
ATOM 684 C C . PRO A 1 85 ? -9.283 -18.607 -16.311 1.00 65.06 85 PRO A C 1
ATOM 686 O O . PRO A 1 85 ? -8.265 -18.667 -15.626 1.00 65.06 85 PRO A O 1
ATOM 689 N N . LEU A 1 86 ? -9.446 -17.636 -17.210 1.00 61.06 86 LEU A N 1
ATOM 690 C CA . LEU A 1 86 ? -8.511 -16.547 -17.483 1.00 61.06 86 LEU A CA 1
ATOM 691 C C . LEU A 1 86 ? -8.837 -15.351 -16.587 1.00 61.06 86 LEU A C 1
ATOM 693 O O . LEU A 1 86 ? -9.469 -14.389 -17.015 1.00 61.06 86 LEU A O 1
ATOM 697 N N . LYS A 1 87 ? -8.403 -15.387 -15.325 1.00 55.12 87 LYS A N 1
ATOM 698 C CA . LYS A 1 87 ? -8.580 -14.232 -14.425 1.00 55.12 87 LYS A CA 1
ATOM 699 C C . LYS A 1 87 ? -7.435 -13.209 -14.449 1.00 55.12 87 LYS A C 1
ATOM 701 O O . LYS A 1 87 ? -7.621 -12.127 -13.911 1.00 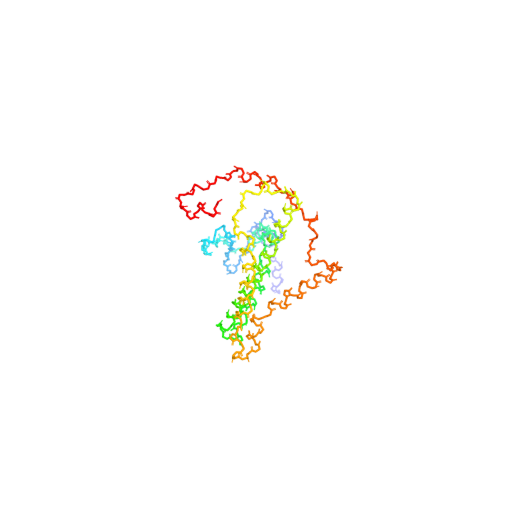55.12 87 LYS A O 1
ATOM 706 N N . MET A 1 88 ? -6.289 -13.484 -15.088 1.00 57.19 88 MET A N 1
ATOM 707 C CA . MET A 1 88 ? -5.066 -12.683 -14.857 1.00 57.19 88 MET A CA 1
ATOM 708 C C . MET A 1 88 ? -4.387 -12.078 -16.100 1.00 57.19 88 MET A C 1
ATOM 710 O O . MET A 1 88 ? -3.534 -11.210 -15.942 1.00 57.19 88 MET A O 1
ATOM 714 N N . GLY A 1 89 ? -4.773 -12.462 -17.325 1.00 60.38 89 GLY A N 1
ATOM 715 C CA . GLY A 1 89 ? -4.005 -12.120 -18.538 1.00 60.38 89 GLY A CA 1
ATOM 716 C C . GLY A 1 89 ? -3.862 -10.615 -18.814 1.00 60.38 89 GLY A C 1
ATOM 717 O O . GLY A 1 89 ? -2.763 -10.115 -19.041 1.00 60.38 89 GLY A O 1
ATOM 718 N N . ARG A 1 90 ? -4.957 -9.852 -18.700 1.00 62.00 90 ARG A N 1
ATOM 719 C CA . ARG A 1 90 ? -4.961 -8.420 -19.065 1.00 62.00 90 ARG A CA 1
ATOM 720 C C . ARG A 1 90 ? -4.210 -7.530 -18.072 1.00 62.00 90 ARG A C 1
ATOM 722 O O . ARG A 1 90 ? -3.690 -6.488 -18.458 1.00 62.00 90 ARG A O 1
ATOM 729 N N . LEU A 1 91 ? -4.148 -7.920 -16.797 1.00 62.56 91 LEU A N 1
ATOM 730 C CA . LEU A 1 91 ? -3.408 -7.167 -15.781 1.00 62.56 91 LEU A CA 1
ATOM 731 C C . LEU A 1 91 ? -1.902 -7.447 -15.883 1.00 62.56 91 LEU A C 1
ATOM 733 O O . LEU A 1 91 ? -1.104 -6.520 -15.760 1.00 62.56 91 LEU A O 1
ATOM 737 N N . SER A 1 92 ? -1.508 -8.693 -16.175 1.00 68.69 92 SER A N 1
ATOM 738 C CA . SER A 1 92 ? -0.095 -9.049 -16.363 1.00 68.69 92 SER A CA 1
ATOM 739 C C . SER A 1 92 ? 0.539 -8.367 -17.578 1.00 68.69 92 SER A C 1
ATOM 741 O O . SER A 1 92 ? 1.703 -7.974 -17.519 1.00 68.69 92 SER A O 1
ATOM 743 N N . GLU A 1 93 ? -0.223 -8.157 -18.654 1.00 75.56 93 GLU A N 1
ATOM 744 C CA . GLU A 1 93 ? 0.251 -7.458 -19.858 1.00 75.56 93 GLU A CA 1
ATOM 745 C C . GLU A 1 93 ? 0.549 -5.976 -19.585 1.00 75.56 93 GLU A C 1
ATOM 747 O O . GLU A 1 93 ? 1.587 -5.461 -20.000 1.00 75.56 93 GLU A O 1
ATOM 752 N N . LEU A 1 94 ? -0.307 -5.297 -18.813 1.00 73.50 94 LEU A N 1
ATOM 753 C CA . LEU A 1 94 ? -0.076 -3.906 -18.407 1.00 73.50 94 LEU A CA 1
ATOM 754 C C . LEU A 1 94 ? 1.138 -3.769 -17.479 1.00 73.50 94 LEU A C 1
ATOM 756 O O . LEU A 1 94 ? 1.882 -2.796 -17.579 1.00 73.50 94 LEU A O 1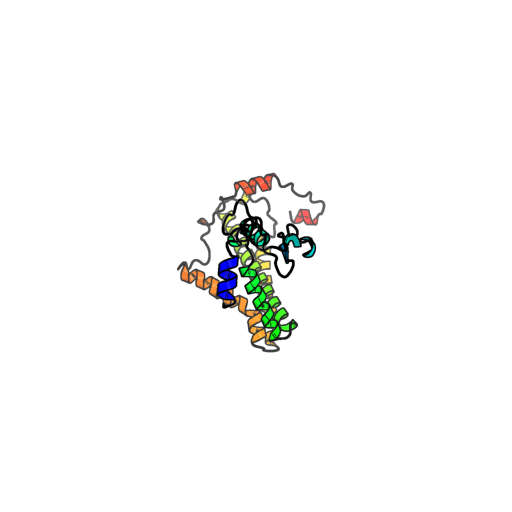
ATOM 760 N N . ILE A 1 95 ? 1.378 -4.754 -16.610 1.00 74.69 95 ILE A N 1
ATOM 761 C CA . ILE A 1 95 ? 2.568 -4.783 -15.748 1.00 74.69 95 ILE A CA 1
ATOM 762 C C . ILE A 1 95 ? 3.839 -4.998 -16.585 1.00 74.69 95 ILE A C 1
ATOM 764 O O . ILE A 1 95 ? 4.872 -4.397 -16.291 1.00 74.69 95 ILE A O 1
ATOM 768 N N . SER A 1 96 ? 3.771 -5.774 -17.672 1.00 76.62 96 SER A N 1
ATOM 769 C CA . SER A 1 96 ? 4.902 -5.952 -18.594 1.00 76.62 96 SER A CA 1
ATOM 770 C C . SER A 1 96 ? 5.328 -4.635 -19.260 1.00 76.62 96 SER A C 1
ATOM 772 O O . SER A 1 96 ? 6.525 -4.402 -19.434 1.00 76.62 96 SER A O 1
ATOM 774 N N . LEU A 1 97 ? 4.390 -3.713 -19.524 1.00 76.06 97 LEU A N 1
ATOM 775 C CA . LEU A 1 97 ? 4.707 -2.391 -20.085 1.00 76.06 97 LEU A CA 1
ATOM 776 C C . LEU A 1 97 ? 5.601 -1.537 -19.170 1.00 76.06 97 LEU A C 1
ATOM 778 O O . LEU A 1 97 ? 6.384 -0.729 -19.668 1.00 76.06 97 LEU A O 1
ATOM 782 N N . VAL A 1 98 ? 5.558 -1.751 -17.850 1.00 73.81 98 VAL A N 1
ATOM 783 C CA . VAL A 1 98 ? 6.449 -1.079 -16.884 1.00 73.81 98 VAL A CA 1
ATOM 784 C C . VAL A 1 98 ? 7.919 -1.443 -17.143 1.00 73.81 98 VAL A C 1
ATOM 786 O O . VAL A 1 98 ? 8.807 -0.625 -16.905 1.00 73.81 98 VAL A O 1
ATOM 789 N N . SER A 1 99 ? 8.192 -2.625 -17.710 1.00 75.69 99 SER A N 1
ATOM 790 C CA . SER A 1 99 ? 9.549 -3.065 -18.062 1.00 75.69 99 SER A CA 1
ATOM 791 C C . SER A 1 99 ? 10.209 -2.168 -19.120 1.00 75.69 99 SER A C 1
ATOM 793 O O . SER A 1 99 ? 11.419 -1.952 -19.065 1.00 75.69 99 SER A O 1
ATOM 795 N N . TYR A 1 100 ? 9.435 -1.547 -20.023 1.00 77.81 100 TYR A N 1
ATOM 796 C CA . TYR A 1 100 ? 9.977 -0.630 -21.037 1.00 77.81 100 TYR A CA 1
ATOM 797 C C . TYR A 1 100 ? 10.601 0.643 -20.448 1.00 77.81 100 TYR A C 1
ATOM 799 O O . TYR A 1 100 ? 11.442 1.261 -21.103 1.00 77.81 100 TYR A O 1
ATOM 807 N N . LEU A 1 101 ? 10.283 1.015 -19.202 1.00 75.31 101 LEU A N 1
ATOM 808 C CA . LEU A 1 101 ? 10.954 2.130 -18.520 1.00 75.31 101 LEU A CA 1
ATOM 809 C C . LEU A 1 101 ? 12.466 1.881 -18.379 1.00 75.31 101 LEU A C 1
ATOM 811 O O . LEU A 1 101 ? 13.250 2.831 -18.443 1.00 75.31 101 LEU A O 1
ATOM 815 N N . ASN A 1 102 ? 12.876 0.610 -18.295 1.00 74.56 102 ASN A N 1
ATOM 816 C CA . ASN A 1 102 ? 14.274 0.180 -18.232 1.00 74.56 102 ASN A CA 1
ATOM 817 C C . ASN A 1 102 ? 15.057 0.404 -19.541 1.00 74.56 102 ASN A C 1
ATOM 819 O O . ASN A 1 102 ? 16.281 0.384 -19.542 1.00 74.56 102 ASN A O 1
ATOM 823 N N . VAL A 1 103 ? 14.376 0.611 -20.672 1.00 74.00 103 VAL A N 1
ATOM 824 C CA . VAL A 1 103 ? 15.043 0.914 -21.952 1.00 74.00 103 VAL A CA 1
ATOM 825 C C . VAL A 1 103 ? 15.497 2.377 -21.996 1.00 74.00 103 VAL A C 1
ATOM 827 O O . VAL A 1 103 ? 16.457 2.713 -22.681 1.00 74.00 103 VAL A O 1
ATOM 830 N N . SER A 1 104 ? 14.819 3.252 -21.246 1.00 69.56 104 SER A N 1
ATOM 831 C CA . SER A 1 104 ? 15.089 4.696 -21.233 1.00 69.56 104 SER A CA 1
ATOM 832 C C . SER A 1 104 ? 16.054 5.142 -20.131 1.00 69.56 104 SER A C 1
ATOM 834 O O . SER A 1 104 ? 16.669 6.197 -20.253 1.00 69.56 104 SER A O 1
ATOM 836 N N . ASN A 1 105 ? 16.188 4.361 -19.056 1.00 72.50 105 ASN A N 1
ATOM 837 C CA . ASN A 1 105 ? 16.981 4.694 -17.872 1.00 72.50 105 ASN A CA 1
ATOM 838 C C . ASN A 1 105 ? 17.685 3.446 -17.325 1.00 72.50 105 ASN A C 1
ATOM 840 O O . ASN A 1 105 ? 17.204 2.334 -17.513 1.00 72.50 105 ASN A O 1
ATOM 844 N N . SER A 1 106 ? 18.781 3.626 -16.583 1.00 82.81 106 SER A N 1
ATOM 845 C CA . SER A 1 106 ? 19.461 2.523 -15.891 1.00 82.81 106 SER A CA 1
ATOM 846 C C . SER A 1 106 ? 18.507 1.757 -14.965 1.00 82.81 106 SER A C 1
ATOM 848 O O . SER A 1 106 ? 17.736 2.366 -14.219 1.00 82.81 106 SER A O 1
ATOM 850 N N . SER A 1 107 ? 18.616 0.424 -14.937 1.00 78.06 107 SER A N 1
ATOM 851 C CA . SER A 1 107 ? 17.733 -0.455 -14.149 1.00 78.06 107 SER A CA 1
ATOM 852 C C . SER A 1 107 ? 17.691 -0.111 -12.662 1.00 78.06 107 SER A C 1
ATOM 854 O O . SER A 1 107 ? 16.640 -0.213 -12.034 1.00 78.06 107 SER A O 1
ATOM 856 N N . SER A 1 108 ? 18.814 0.348 -12.104 1.00 83.06 108 SER A N 1
ATOM 857 C CA . SER A 1 108 ? 18.909 0.784 -10.707 1.00 83.06 108 SER A CA 1
ATOM 858 C C . SER A 1 108 ? 18.046 2.011 -10.400 1.00 83.06 108 SER A C 1
ATOM 860 O O . SER A 1 108 ? 17.486 2.108 -9.309 1.00 83.06 108 SER A O 1
ATOM 862 N N . VAL A 1 109 ? 17.901 2.931 -11.356 1.00 83.88 109 VAL A N 1
ATOM 863 C CA . VAL A 1 109 ? 17.138 4.175 -11.190 1.00 83.88 109 VAL A CA 1
ATOM 864 C C . VAL A 1 109 ? 15.642 3.869 -11.177 1.00 83.88 109 VAL A C 1
ATOM 866 O O . VAL A 1 109 ? 14.948 4.235 -10.231 1.00 83.88 109 VAL A O 1
ATOM 869 N N . VAL A 1 110 ? 15.159 3.100 -12.159 1.00 84.56 110 VAL A N 1
ATOM 870 C CA . VAL A 1 110 ? 13.746 2.682 -12.230 1.00 84.56 110 VAL A CA 1
ATOM 871 C C . VAL A 1 110 ? 13.366 1.827 -11.020 1.00 84.56 110 VAL A C 1
ATOM 873 O O . VAL A 1 110 ? 12.307 2.026 -10.428 1.00 84.56 110 VAL A O 1
ATOM 876 N N . PHE A 1 111 ? 14.245 0.910 -10.607 1.00 84.56 111 PHE A N 1
ATOM 877 C CA . PHE A 1 111 ? 14.033 0.111 -9.402 1.00 84.56 111 PHE A CA 1
ATOM 878 C C . PHE A 1 111 ? 13.924 0.982 -8.143 1.00 84.56 111 PHE A C 1
ATOM 880 O O . PHE A 1 111 ? 13.040 0.755 -7.316 1.00 84.56 111 PHE A O 1
ATOM 887 N N . THR A 1 112 ? 14.771 2.007 -8.014 1.00 86.00 112 THR A N 1
ATOM 888 C CA . THR A 1 112 ? 14.714 2.954 -6.889 1.00 86.00 112 THR A CA 1
ATOM 889 C C . THR A 1 112 ? 13.402 3.735 -6.894 1.00 86.00 112 THR A C 1
ATOM 891 O O . THR A 1 112 ? 12.756 3.848 -5.853 1.00 86.00 112 THR A O 1
ATOM 894 N N . TRP A 1 113 ? 12.946 4.202 -8.062 1.00 87.19 113 TRP A N 1
ATOM 895 C CA . TRP A 1 113 ? 11.650 4.872 -8.189 1.00 87.19 113 TRP A CA 1
ATOM 896 C C . TRP A 1 113 ? 10.490 3.981 -7.738 1.00 87.19 113 TRP A C 1
ATOM 898 O O . TRP A 1 113 ? 9.685 4.399 -6.907 1.00 87.19 113 TRP A O 1
ATOM 908 N N . LEU A 1 114 ? 10.425 2.741 -8.232 1.00 86.75 114 LEU A N 1
ATOM 909 C CA . LEU A 1 114 ? 9.375 1.786 -7.862 1.00 86.75 114 LEU A CA 1
ATOM 910 C C . LEU A 1 114 ? 9.426 1.418 -6.373 1.00 86.75 114 LEU A C 1
ATOM 912 O O . LEU A 1 114 ? 8.384 1.329 -5.722 1.00 86.75 114 LEU A O 1
ATOM 916 N N . THR A 1 115 ? 10.629 1.260 -5.819 1.00 88.00 115 THR A N 1
ATOM 917 C CA . THR A 1 115 ? 10.830 0.978 -4.392 1.00 88.00 115 THR A CA 1
ATOM 918 C C . THR A 1 115 ? 10.319 2.127 -3.530 1.00 88.00 115 THR A C 1
ATOM 920 O O . THR A 1 115 ? 9.594 1.883 -2.565 1.00 88.00 115 THR A O 1
ATOM 923 N N . ASN A 1 116 ? 10.624 3.375 -3.896 1.00 88.62 116 ASN A N 1
ATOM 924 C CA . ASN A 1 116 ? 10.150 4.556 -3.173 1.00 88.62 116 ASN A CA 1
ATOM 925 C C . ASN A 1 116 ? 8.619 4.670 -3.228 1.00 88.62 116 ASN A C 1
ATOM 927 O O . ASN A 1 116 ? 7.976 4.788 -2.183 1.00 88.62 116 ASN A O 1
ATOM 931 N N . ILE A 1 117 ? 8.018 4.525 -4.417 1.00 88.38 117 ILE A N 1
ATOM 932 C CA . ILE A 1 117 ? 6.555 4.561 -4.594 1.00 88.38 117 ILE A CA 1
ATOM 933 C C . ILE A 1 117 ? 5.873 3.480 -3.736 1.00 88.38 117 ILE A C 1
ATOM 935 O O . ILE A 1 117 ? 4.910 3.775 -3.019 1.00 88.38 117 ILE A O 1
ATOM 939 N N . SER A 1 118 ? 6.387 2.244 -3.763 1.00 89.75 118 SER A N 1
ATOM 940 C CA . SER A 1 118 ? 5.850 1.122 -2.980 1.00 89.75 118 SER A CA 1
ATOM 941 C C . SER A 1 118 ? 5.998 1.340 -1.472 1.00 89.75 118 SER A C 1
ATOM 943 O O . SER A 1 118 ? 5.077 1.058 -0.704 1.00 89.75 118 SER A O 1
ATOM 945 N N . THR A 1 119 ? 7.142 1.865 -1.037 1.00 90.88 119 THR A N 1
ATOM 946 C CA . THR A 1 119 ? 7.444 2.097 0.381 1.00 90.88 119 THR A CA 1
ATOM 947 C C . THR A 1 119 ? 6.524 3.169 0.972 1.00 90.88 119 THR A C 1
ATOM 949 O O . THR A 1 119 ? 5.892 2.945 2.008 1.00 90.88 119 THR A O 1
ATOM 952 N N . VAL A 1 120 ? 6.348 4.294 0.270 1.00 90.31 120 VAL A N 1
ATOM 953 C CA . VAL A 1 120 ? 5.433 5.370 0.688 1.00 90.31 120 VAL A CA 1
ATOM 954 C C . VAL A 1 120 ? 3.975 4.897 0.690 1.00 90.31 120 VAL A C 1
ATOM 956 O O . VAL A 1 120 ? 3.233 5.206 1.624 1.00 90.31 120 VAL A O 1
ATOM 959 N N . SER A 1 121 ? 3.563 4.088 -0.294 1.00 90.56 121 SER A N 1
ATOM 960 C CA . SER A 1 121 ? 2.227 3.467 -0.311 1.00 90.56 121 SER A CA 1
ATOM 961 C C . SER A 1 121 ? 1.988 2.571 0.913 1.00 90.56 121 SER A C 1
ATOM 963 O O . SER A 1 121 ? 0.911 2.604 1.519 1.00 90.56 121 SER A O 1
ATOM 965 N N . GLY A 1 122 ? 3.002 1.802 1.319 1.00 91.75 122 GLY A N 1
ATOM 966 C CA . GLY A 1 122 ? 2.965 1.009 2.545 1.00 91.75 122 GLY A CA 1
ATOM 967 C C . GLY A 1 122 ? 2.754 1.880 3.784 1.00 91.75 122 GLY A C 1
ATOM 968 O O . GLY A 1 122 ? 1.846 1.616 4.571 1.00 91.75 122 GLY A O 1
ATOM 969 N N . PHE A 1 123 ? 3.522 2.961 3.937 1.00 92.38 123 PHE A N 1
ATOM 970 C CA . PHE A 1 123 ? 3.381 3.873 5.079 1.00 92.38 123 PHE A CA 1
ATOM 971 C C . PHE A 1 123 ? 1.999 4.525 5.161 1.00 92.38 123 PHE A C 1
ATOM 973 O O . PHE A 1 123 ? 1.402 4.573 6.237 1.00 92.38 123 PHE A O 1
ATOM 980 N N . ILE A 1 124 ? 1.446 4.961 4.030 1.00 91.38 124 ILE A N 1
ATOM 981 C CA . ILE A 1 124 ? 0.085 5.508 3.976 1.00 91.38 124 ILE A CA 1
ATOM 982 C C . ILE A 1 124 ? -0.946 4.455 4.409 1.00 91.38 124 ILE A C 1
ATOM 984 O O . ILE A 1 124 ? -1.869 4.766 5.163 1.00 91.38 124 ILE A O 1
ATOM 988 N N . SER A 1 125 ? -0.764 3.199 3.996 1.00 92.06 125 SER A N 1
ATOM 989 C CA . SER A 1 125 ? -1.641 2.092 4.401 1.00 92.06 125 SER A CA 1
ATOM 990 C C . SER A 1 125 ? -1.611 1.877 5.918 1.00 92.06 125 SER A C 1
ATOM 992 O O . SER A 1 125 ? -2.663 1.780 6.545 1.00 92.06 125 SER A O 1
ATOM 994 N N . TRP A 1 126 ? -0.426 1.898 6.535 1.00 93.25 126 TRP A N 1
ATOM 995 C CA . TRP A 1 126 ? -0.272 1.821 7.993 1.00 93.25 126 TRP A CA 1
ATOM 996 C C . TRP A 1 126 ? -0.938 2.993 8.731 1.00 93.25 126 TRP A C 1
ATOM 998 O O . TRP A 1 126 ? -1.550 2.785 9.781 1.00 93.25 126 TRP A O 1
ATOM 1008 N N . ILE A 1 127 ? -0.881 4.209 8.175 1.00 91.94 127 ILE A N 1
ATOM 1009 C CA . ILE A 1 127 ? -1.587 5.378 8.724 1.00 91.94 127 ILE A CA 1
ATOM 1010 C C . ILE A 1 127 ? -3.104 5.155 8.685 1.00 91.94 127 ILE A C 1
ATOM 1012 O O . ILE A 1 127 ? -3.776 5.351 9.701 1.00 91.94 127 ILE A O 1
ATOM 1016 N N . PHE A 1 128 ? -3.651 4.699 7.553 1.00 91.25 128 PHE A N 1
ATOM 1017 C CA . PHE A 1 128 ? -5.083 4.408 7.439 1.00 91.25 128 PHE A CA 1
ATOM 1018 C C . PHE A 1 128 ? -5.528 3.297 8.387 1.00 91.25 128 PHE A C 1
ATOM 1020 O O . PHE A 1 128 ? -6.536 3.468 9.071 1.00 91.25 128 PHE A O 1
ATOM 1027 N N . ILE A 1 129 ? -4.763 2.208 8.493 1.00 91.06 129 ILE A N 1
ATOM 1028 C CA . ILE A 1 129 ? -5.039 1.119 9.441 1.00 91.06 129 ILE A CA 1
ATOM 1029 C C . ILE A 1 129 ? -5.086 1.662 10.874 1.00 91.06 129 ILE A C 1
ATOM 1031 O O . ILE A 1 129 ? -6.032 1.372 11.605 1.00 91.06 129 ILE A O 1
ATOM 1035 N N . GLY A 1 130 ? -4.128 2.508 11.264 1.00 90.25 130 GLY A N 1
ATOM 1036 C CA . GLY A 1 130 ? -4.125 3.143 12.583 1.00 90.25 130 GLY A CA 1
ATOM 1037 C C . GLY A 1 130 ? -5.368 4.007 12.837 1.00 90.25 130 GLY A C 1
ATOM 1038 O O . GLY A 1 130 ? -5.982 3.920 13.903 1.00 90.25 130 GLY A O 1
ATOM 1039 N N . ILE A 1 131 ? -5.782 4.816 11.858 1.00 89.81 131 ILE A N 1
ATOM 1040 C CA . ILE A 1 131 ? -6.975 5.674 11.971 1.00 89.81 131 ILE A CA 1
ATOM 1041 C C . ILE A 1 131 ? -8.257 4.834 12.065 1.00 89.81 131 ILE A C 1
ATOM 1043 O O . ILE A 1 131 ? -9.112 5.112 12.914 1.00 89.81 131 ILE A O 1
ATOM 1047 N N . ILE A 1 132 ? -8.388 3.806 11.220 1.00 89.50 132 ILE A N 1
ATOM 1048 C CA . ILE A 1 132 ? -9.520 2.869 11.230 1.00 89.50 132 ILE A CA 1
ATOM 1049 C C . ILE A 1 132 ? -9.590 2.162 12.582 1.00 89.50 132 ILE A C 1
ATOM 1051 O O . ILE A 1 132 ? -10.662 2.101 13.177 1.00 89.50 132 ILE A O 1
ATOM 1055 N N . TYR A 1 133 ? -8.455 1.716 13.119 1.00 88.31 133 TYR A N 1
ATOM 1056 C CA . TYR A 1 133 ? -8.384 1.062 14.423 1.00 88.31 133 TYR A CA 1
ATOM 1057 C C . TYR A 1 133 ? -8.872 1.965 15.568 1.00 88.31 133 TYR A C 1
ATOM 1059 O O . TYR A 1 133 ? -9.708 1.557 16.378 1.00 88.31 133 TYR A O 1
ATOM 1067 N N . LEU A 1 134 ? -8.418 3.222 15.617 1.00 88.31 134 LEU A N 1
ATOM 1068 C CA . LEU A 1 134 ? -8.875 4.186 16.627 1.00 88.31 134 LEU A CA 1
ATOM 1069 C C . LEU A 1 134 ? -10.380 4.472 16.519 1.00 88.31 134 LEU A C 1
ATOM 1071 O O . LEU A 1 134 ? -11.057 4.662 17.533 1.00 88.31 134 LEU A O 1
ATOM 1075 N N . ARG A 1 135 ? -10.914 4.510 15.295 1.00 86.56 135 ARG A N 1
ATOM 1076 C CA . ARG A 1 135 ? -12.347 4.693 15.029 1.00 86.56 135 ARG A CA 1
ATOM 1077 C C . ARG A 1 135 ? -13.167 3.476 15.434 1.00 86.56 135 ARG A C 1
ATOM 1079 O O . ARG A 1 135 ? -14.178 3.644 16.108 1.00 86.56 135 ARG A O 1
ATOM 1086 N N . PHE A 1 136 ? -12.703 2.285 15.080 1.00 85.56 136 PHE A N 1
ATOM 1087 C CA . PHE A 1 136 ? -13.292 1.016 15.485 1.00 85.56 136 PHE A CA 1
ATOM 1088 C C . PHE A 1 136 ? -13.377 0.912 17.008 1.00 85.56 136 PHE A C 1
ATOM 1090 O O . PHE A 1 136 ? -14.430 0.582 17.547 1.00 85.56 136 PHE A O 1
ATOM 1097 N N . ARG A 1 137 ? -12.316 1.308 17.723 1.00 83.88 137 ARG A N 1
ATOM 1098 C CA . ARG A 1 137 ? -12.337 1.290 19.187 1.00 83.88 137 ARG A CA 1
ATOM 1099 C C . ARG A 1 137 ? -13.392 2.229 19.774 1.00 83.88 137 ARG A C 1
ATOM 1101 O O . ARG A 1 137 ? -14.144 1.816 20.648 1.00 83.88 137 ARG A O 1
ATOM 1108 N N . LYS A 1 138 ? -13.503 3.449 19.237 1.00 84.50 138 LYS A N 1
ATOM 1109 C CA . LYS A 1 138 ? -14.559 4.400 19.628 1.00 84.50 138 LYS A CA 1
ATOM 1110 C C . LYS A 1 138 ? -15.969 3.889 19.307 1.00 84.50 138 LYS A C 1
ATOM 1112 O O . LYS A 1 138 ? -16.895 4.217 20.041 1.00 84.50 138 LYS A O 1
ATOM 1117 N N . ALA A 1 139 ? -16.142 3.114 18.235 1.00 84.19 139 ALA A N 1
ATOM 1118 C CA . ALA A 1 139 ? -17.426 2.506 17.884 1.00 84.19 139 ALA A CA 1
ATOM 1119 C C . ALA A 1 139 ? -17.816 1.394 18.875 1.00 84.19 139 ALA A C 1
ATOM 1121 O O . ALA A 1 139 ? -18.937 1.397 19.378 1.00 84.19 139 ALA A O 1
ATOM 1122 N N . ILE A 1 140 ? -16.878 0.514 19.245 1.00 82.88 140 ILE A N 1
ATOM 1123 C CA . ILE A 1 140 ? -17.102 -0.515 20.279 1.00 82.88 140 ILE A CA 1
ATOM 1124 C C . ILE A 1 140 ? -17.486 0.118 21.619 1.00 82.88 140 ILE A C 1
ATOM 1126 O O . ILE A 1 140 ? -18.416 -0.359 22.274 1.00 82.88 140 ILE A O 1
ATOM 1130 N N . ASP A 1 141 ? -16.791 1.192 22.012 1.00 82.19 141 ASP A N 1
ATOM 1131 C CA . ASP A 1 141 ? -17.092 1.922 23.245 1.00 82.19 141 ASP A CA 1
ATOM 1132 C C . ASP A 1 141 ? -18.504 2.534 23.213 1.00 82.19 141 ASP A C 1
ATOM 1134 O O . ASP A 1 141 ? -19.212 2.491 24.216 1.00 82.19 141 ASP A O 1
ATOM 1138 N N . TYR A 1 142 ? -18.945 3.049 22.059 1.00 83.00 142 TYR A N 1
ATOM 1139 C CA . TYR A 1 142 ? -20.285 3.618 21.878 1.00 83.00 142 TYR A CA 1
ATOM 1140 C C . TYR A 1 142 ? -21.399 2.559 21.937 1.00 83.00 142 TYR A C 1
ATOM 1142 O O . TYR A 1 142 ? -22.420 2.777 22.588 1.00 83.00 142 TYR A O 1
ATOM 1150 N N . HIS A 1 143 ? -21.196 1.396 21.312 1.00 80.94 143 HIS A N 1
ATOM 1151 C CA . HIS A 1 143 ? -22.165 0.290 21.322 1.00 80.94 143 HIS A CA 1
ATOM 1152 C C . HIS A 1 143 ? -22.114 -0.566 22.596 1.00 80.94 143 HIS A C 1
ATOM 1154 O O . HIS A 1 143 ? -22.840 -1.554 22.701 1.00 80.94 143 HIS A O 1
ATOM 1160 N N . ASN A 1 144 ? -21.272 -0.198 23.568 1.00 78.94 144 ASN A N 1
ATOM 1161 C CA . ASN A 1 144 ? -21.095 -0.909 24.834 1.00 78.94 144 ASN A CA 1
ATOM 1162 C C . ASN A 1 144 ? -20.760 -2.406 24.653 1.00 78.94 144 ASN A C 1
ATOM 1164 O O . ASN A 1 144 ? -21.014 -3.234 25.523 1.00 78.94 144 ASN A O 1
ATOM 1168 N N . LEU A 1 145 ? -20.129 -2.757 23.526 1.00 77.94 145 LEU A N 1
ATOM 1169 C CA . LEU A 1 145 ? -19.689 -4.118 23.183 1.00 77.94 145 LEU A CA 1
ATOM 1170 C C . LEU A 1 145 ? -18.343 -4.461 23.835 1.00 77.94 145 LEU A C 1
ATOM 1172 O O . LEU A 1 145 ? -17.597 -5.328 23.380 1.00 77.94 145 LEU A O 1
ATOM 1176 N N . ASN A 1 146 ? -18.004 -3.748 24.906 1.00 70.94 146 ASN A N 1
ATOM 1177 C CA . ASN A 1 146 ? -16.682 -3.797 25.487 1.00 70.94 146 ASN A CA 1
ATOM 1178 C C . ASN A 1 146 ? -16.363 -5.177 26.087 1.00 70.94 146 ASN A C 1
ATOM 1180 O O . ASN A 1 146 ? -15.275 -5.708 25.858 1.00 70.94 146 ASN A O 1
ATOM 1184 N N . ASP A 1 147 ? -17.329 -5.801 26.747 1.00 69.19 147 ASP A N 1
ATOM 1185 C CA . ASP A 1 147 ? -17.134 -7.098 27.403 1.00 69.19 147 ASP A CA 1
ATOM 1186 C C . ASP A 1 147 ? -16.989 -8.269 26.418 1.00 69.19 147 ASP A C 1
ATOM 1188 O O . ASP A 1 147 ? -16.484 -9.324 26.786 1.00 69.19 147 ASP A O 1
ATOM 1192 N N . ARG A 1 148 ? -17.373 -8.074 25.150 1.00 68.38 148 ARG A N 1
ATOM 1193 C CA . ARG A 1 148 ? -17.291 -9.100 24.097 1.00 68.38 148 ARG A CA 1
ATOM 1194 C C . ARG A 1 148 ? -15.976 -9.089 23.320 1.00 68.38 148 ARG A C 1
ATOM 1196 O O . ARG A 1 148 ? -15.699 -10.003 22.556 1.00 68.38 148 ARG A O 1
ATOM 1203 N N . ALA A 1 149 ? -15.152 -8.055 23.493 1.00 65.81 149 ALA A N 1
ATOM 1204 C CA . ALA A 1 149 ? -13.856 -7.976 22.828 1.00 65.81 149 ALA A CA 1
ATOM 1205 C C . ALA A 1 149 ? -12.801 -8.768 23.619 1.00 65.81 149 ALA A C 1
ATOM 1207 O O . ALA A 1 149 ? -12.257 -8.258 24.603 1.00 65.81 149 ALA A O 1
ATOM 1208 N N . THR A 1 150 ? -12.494 -9.983 23.155 1.00 60.72 150 THR A N 1
ATOM 1209 C CA . THR A 1 150 ? -11.589 -10.955 23.800 1.00 60.72 150 THR A CA 1
ATOM 1210 C C . THR A 1 150 ? -10.167 -10.434 24.018 1.00 60.72 150 THR A C 1
ATOM 1212 O O . THR A 1 150 ? -9.550 -10.737 25.039 1.00 60.72 150 THR A O 1
ATOM 1215 N N . PHE A 1 151 ? -9.627 -9.642 23.082 1.00 64.44 151 PHE A N 1
ATOM 1216 C CA . PHE A 1 151 ? -8.225 -9.216 23.112 1.00 64.44 151 PHE A CA 1
ATOM 1217 C C . PHE A 1 151 ? -8.063 -7.715 23.390 1.00 64.44 151 PHE A C 1
ATOM 1219 O O . PHE A 1 151 ? -8.356 -6.864 22.543 1.00 64.44 151 PHE A O 1
ATOM 1226 N N . ARG A 1 152 ? -7.558 -7.386 24.589 1.00 66.44 152 ARG A N 1
ATOM 1227 C CA . ARG A 1 152 ? -7.346 -6.006 25.064 1.00 66.44 152 ARG A CA 1
ATOM 1228 C C . ARG A 1 152 ? -5.947 -5.767 25.660 1.00 66.44 152 ARG A C 1
ATOM 1230 O O . ARG A 1 152 ? -5.844 -5.505 26.858 1.00 66.44 152 ARG A O 1
ATOM 1237 N N . PRO A 1 153 ? -4.853 -5.801 24.878 1.00 69.50 153 PRO A N 1
ATOM 1238 C CA . PRO A 1 153 ? -3.568 -5.323 25.364 1.00 69.50 153 PRO A CA 1
ATOM 1239 C C . PRO A 1 153 ? -3.647 -3.890 25.899 1.00 69.50 153 PRO A C 1
ATOM 1241 O O . PRO A 1 153 ? -4.177 -2.978 25.262 1.00 69.50 153 PRO A O 1
ATOM 1244 N N . LYS A 1 154 ? -3.054 -3.674 27.074 1.00 67.31 154 LYS A N 1
ATOM 1245 C CA . LYS A 1 154 ? -3.145 -2.414 27.834 1.00 67.31 154 LYS A CA 1
ATOM 1246 C C . LYS A 1 154 ? -2.637 -1.183 27.068 1.00 67.31 154 LYS A C 1
ATOM 1248 O O . LYS A 1 154 ? -3.102 -0.074 27.308 1.00 67.31 154 LYS A O 1
ATOM 1253 N N . PHE A 1 155 ? -1.714 -1.372 26.122 1.00 76.94 155 PHE A N 1
ATOM 1254 C CA . PHE A 1 155 ? -1.068 -0.295 25.358 1.00 76.94 155 PHE A CA 1
ATOM 1255 C C . PHE A 1 155 ? -1.617 -0.099 23.938 1.00 76.94 155 PHE A C 1
ATOM 1257 O O . PHE A 1 155 ? -1.018 0.617 23.139 1.00 76.94 155 PHE A O 1
ATOM 1264 N N . GLN A 1 156 ? -2.770 -0.686 23.619 1.00 77.75 156 GLN A N 1
ATOM 1265 C CA . GLN A 1 156 ? -3.372 -0.631 22.284 1.00 77.75 156 GLN A CA 1
ATOM 1266 C C . GLN A 1 156 ? -3.630 0.789 21.752 1.00 77.75 156 GLN A C 1
ATOM 1268 O O . GLN A 1 156 ? -3.209 1.125 20.647 1.00 77.75 156 GLN A O 1
ATOM 1273 N N . ILE A 1 157 ? -4.315 1.636 22.529 1.00 83.69 157 ILE A N 1
ATOM 1274 C CA . ILE A 1 157 ? -4.723 2.976 22.074 1.00 83.69 157 ILE A CA 1
ATOM 1275 C C . ILE A 1 157 ? -3.520 3.932 21.985 1.00 83.69 157 ILE A C 1
ATOM 1277 O O . ILE A 1 157 ? -3.334 4.534 20.925 1.00 83.69 157 ILE A O 1
ATOM 1281 N N . PRO A 1 158 ? -2.664 4.070 23.024 1.00 87.62 158 PRO A N 1
ATOM 1282 C CA . PRO A 1 158 ? -1.459 4.894 22.917 1.00 87.62 158 PRO A CA 1
ATOM 1283 C C . PRO A 1 158 ? -0.498 4.385 21.836 1.00 87.62 158 PRO A C 1
ATOM 1285 O O . PRO A 1 158 ? 0.087 5.190 21.114 1.00 87.62 158 PRO A O 1
ATOM 1288 N N . GLY A 1 159 ? -0.385 3.060 21.681 1.00 87.31 159 GLY A N 1
ATOM 1289 C CA . GLY A 1 159 ? 0.414 2.426 20.635 1.00 87.31 159 GLY A CA 1
ATOM 1290 C C . GLY A 1 159 ? -0.056 2.804 19.233 1.00 87.31 159 GLY A C 1
ATOM 1291 O O . GLY A 1 159 ? 0.764 3.183 18.405 1.00 87.31 159 GLY A O 1
ATOM 1292 N N . ALA A 1 160 ? -1.368 2.813 18.980 1.00 88.31 160 ALA A N 1
ATOM 1293 C CA . ALA A 1 160 ? -1.914 3.229 17.689 1.00 88.31 160 ALA A CA 1
ATOM 1294 C C . ALA A 1 160 ? -1.597 4.700 17.354 1.00 88.31 160 ALA A C 1
ATOM 1296 O O . ALA A 1 160 ? -1.182 4.994 16.233 1.00 88.31 160 ALA A O 1
ATOM 1297 N N . TYR A 1 161 ? -1.720 5.625 18.317 1.00 91.56 161 TYR A N 1
ATOM 1298 C CA . TYR A 1 161 ? -1.313 7.025 18.110 1.00 91.56 161 TYR A CA 1
ATOM 1299 C C . TYR A 1 161 ? 0.188 7.157 17.835 1.00 91.56 161 TYR A C 1
ATOM 1301 O O . TYR A 1 161 ? 0.584 7.914 16.945 1.00 91.56 161 TYR A O 1
ATOM 1309 N N . PHE A 1 162 ? 1.017 6.404 18.565 1.00 92.88 162 PHE A N 1
ATOM 1310 C CA . PHE A 1 162 ? 2.458 6.368 18.336 1.00 92.88 162 PHE A CA 1
ATOM 1311 C C . PHE A 1 162 ? 2.786 5.861 16.928 1.00 92.88 162 PHE A C 1
ATOM 1313 O O . PHE A 1 162 ? 3.543 6.519 16.221 1.00 92.88 162 PHE A O 1
ATOM 1320 N N . THR A 1 163 ? 2.175 4.760 16.483 1.00 91.62 163 THR A N 1
ATOM 1321 C CA . THR A 1 163 ? 2.384 4.207 15.138 1.00 91.62 163 THR A CA 1
ATOM 1322 C C . THR A 1 163 ? 1.985 5.199 14.051 1.00 91.62 163 THR A C 1
ATOM 1324 O O . THR A 1 163 ? 2.759 5.409 13.122 1.00 91.62 163 THR A O 1
ATOM 1327 N N . ILE A 1 164 ? 0.825 5.855 14.172 1.00 93.31 164 ILE A N 1
ATOM 1328 C CA . ILE A 1 164 ? 0.391 6.870 13.198 1.00 93.31 164 ILE A CA 1
ATOM 1329 C C . ILE A 1 164 ? 1.415 8.005 13.122 1.00 93.31 164 ILE A C 1
ATOM 1331 O O . ILE A 1 164 ? 1.826 8.379 12.025 1.00 93.31 164 ILE A O 1
ATOM 1335 N N . CYS A 1 165 ? 1.850 8.537 14.268 1.00 94.75 165 CYS A N 1
ATOM 1336 C CA . CYS A 1 165 ? 2.839 9.613 14.322 1.00 94.75 165 CYS A CA 1
ATOM 1337 C C . CYS A 1 165 ? 4.183 9.176 13.717 1.00 94.75 165 CYS A C 1
ATOM 1339 O O . CYS A 1 165 ? 4.707 9.828 12.816 1.00 94.75 165 CYS A O 1
ATOM 1341 N N . PHE A 1 166 ? 4.703 8.032 14.159 1.00 94.75 166 PHE A N 1
ATOM 1342 C CA . PHE A 1 166 ? 5.996 7.500 13.744 1.00 94.75 166 PHE A CA 1
ATOM 1343 C C . PHE A 1 166 ? 6.041 7.198 12.243 1.00 94.75 166 PHE A C 1
ATOM 1345 O O . PHE A 1 166 ? 6.951 7.644 11.547 1.00 94.75 166 PHE A O 1
ATOM 1352 N N . VAL A 1 167 ? 5.022 6.514 11.718 1.00 94.00 167 VAL A N 1
ATOM 1353 C CA . VAL A 1 167 ? 4.934 6.196 10.288 1.00 94.00 167 VAL A CA 1
ATOM 1354 C C . VAL A 1 167 ? 4.723 7.458 9.449 1.00 94.00 167 VAL A C 1
ATOM 1356 O O . VAL A 1 167 ? 5.292 7.557 8.366 1.00 94.00 167 VAL A O 1
ATOM 1359 N N . SER A 1 168 ? 3.982 8.454 9.950 1.00 91.69 168 SER A N 1
ATOM 1360 C CA . SER A 1 168 ? 3.830 9.745 9.257 1.00 91.69 168 SER A CA 1
ATOM 1361 C C . SER A 1 168 ? 5.161 10.484 9.129 1.00 91.69 168 SER A C 1
ATOM 1363 O O . SER A 1 168 ? 5.473 11.006 8.060 1.00 91.69 168 SER A O 1
ATOM 1365 N N . VAL A 1 169 ? 5.976 10.492 10.189 1.00 92.38 169 VAL A N 1
ATOM 1366 C CA . VAL A 1 169 ? 7.319 11.087 10.149 1.00 92.38 169 VAL A CA 1
ATOM 1367 C C . VAL A 1 169 ? 8.202 10.346 9.147 1.00 92.38 169 VAL A C 1
ATOM 1369 O O . VAL A 1 169 ? 8.842 10.994 8.321 1.00 92.38 169 VAL A O 1
ATOM 1372 N N . ILE A 1 170 ? 8.190 9.009 9.160 1.00 91.81 170 ILE A N 1
ATOM 1373 C CA . ILE A 1 170 ? 8.958 8.196 8.204 1.00 91.81 170 ILE A CA 1
ATOM 1374 C C . ILE A 1 170 ? 8.508 8.456 6.762 1.00 91.81 170 ILE A C 1
ATOM 1376 O O . ILE A 1 170 ? 9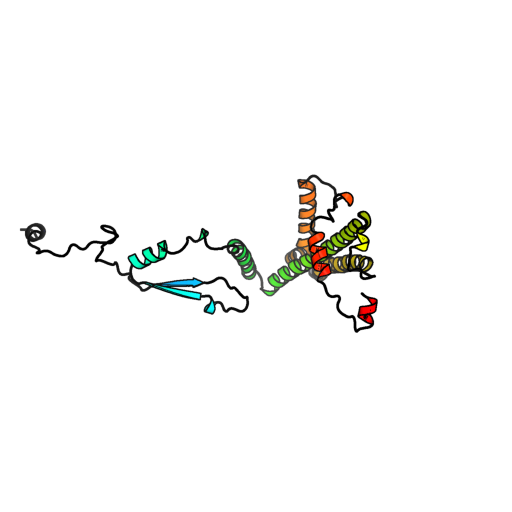.349 8.581 5.876 1.00 91.81 170 ILE A O 1
ATOM 1380 N N . ALA A 1 171 ? 7.204 8.577 6.510 1.00 88.81 171 ALA A N 1
ATOM 1381 C CA . ALA A 1 171 ? 6.684 8.838 5.171 1.00 88.81 171 ALA A CA 1
ATOM 1382 C C . ALA A 1 171 ? 7.203 10.164 4.592 1.00 88.81 171 ALA A C 1
ATOM 1384 O O . ALA A 1 171 ? 7.521 10.236 3.408 1.00 88.81 171 ALA A O 1
ATOM 1385 N N . ILE A 1 172 ? 7.332 11.200 5.427 1.00 84.62 172 ILE A N 1
ATOM 1386 C CA . ILE A 1 172 ? 7.840 12.514 5.008 1.00 84.62 172 ILE A CA 1
ATOM 1387 C C . ILE A 1 172 ? 9.360 12.475 4.799 1.00 84.62 172 ILE A C 1
ATOM 1389 O O . ILE A 1 172 ? 9.871 13.055 3.835 1.00 84.62 172 ILE A O 1
ATOM 1393 N N . THR A 1 173 ? 10.089 11.781 5.678 1.00 87.19 173 THR A N 1
ATOM 1394 C CA . THR A 1 173 ? 11.556 11.713 5.628 1.00 87.19 173 THR A CA 1
ATOM 1395 C C . THR A 1 173 ? 12.088 10.700 4.617 1.00 87.19 173 THR A C 1
ATOM 1397 O O . THR A 1 173 ? 13.244 10.815 4.234 1.00 87.19 173 THR A O 1
ATOM 1400 N N . ASN A 1 174 ? 11.283 9.757 4.118 1.00 83.69 174 ASN A N 1
ATOM 1401 C CA . ASN A 1 174 ? 11.730 8.727 3.169 1.00 83.69 174 ASN A CA 1
ATOM 1402 C C . ASN A 1 174 ? 12.376 9.306 1.891 1.00 83.69 174 ASN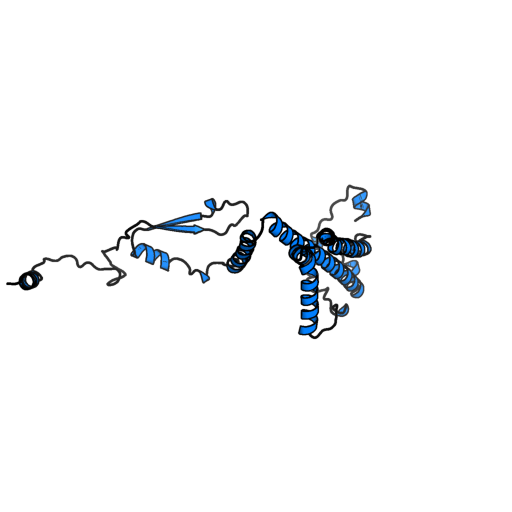 A C 1
ATOM 1404 O O . ASN A 1 174 ? 13.364 8.764 1.406 1.00 83.69 174 ASN A O 1
ATOM 1408 N N . GLY A 1 175 ? 11.879 10.443 1.395 1.00 82.44 175 GLY A N 1
ATOM 1409 C CA . GLY A 1 175 ? 12.394 11.127 0.203 1.00 82.44 175 GLY A CA 1
ATOM 1410 C C . GLY A 1 175 ? 13.424 12.231 0.466 1.00 82.44 175 GLY A C 1
ATOM 1411 O O . GLY A 1 175 ? 13.705 13.012 -0.443 1.00 82.44 175 GLY A O 1
ATOM 1412 N N . TYR A 1 176 ? 13.984 12.341 1.681 1.00 83.44 176 TYR A N 1
ATOM 1413 C CA . TYR A 1 176 ? 14.764 13.526 2.071 1.00 83.44 176 TYR A CA 1
ATOM 1414 C C . TYR A 1 176 ? 16.000 13.782 1.189 1.00 83.44 176 TYR A C 1
ATOM 1416 O O . TYR A 1 176 ? 16.396 14.931 0.998 1.00 83.44 176 TYR A O 1
ATOM 1424 N N . ALA A 1 177 ? 16.610 12.724 0.644 1.00 83.00 177 ALA A N 1
ATOM 1425 C CA . ALA A 1 177 ? 17.819 12.815 -0.173 1.00 83.00 177 ALA A CA 1
ATOM 1426 C C . ALA A 1 177 ? 17.615 13.663 -1.442 1.00 83.00 177 ALA A C 1
ATOM 1428 O O . ALA A 1 177 ? 18.549 14.318 -1.903 1.00 83.00 177 ALA A O 1
ATOM 1429 N N . VAL A 1 178 ? 16.380 13.725 -1.952 1.00 85.75 178 VAL A N 1
ATOM 1430 C CA . VAL A 1 178 ? 16.014 14.534 -3.123 1.00 85.75 178 VAL A CA 1
ATOM 1431 C C . VAL A 1 178 ? 16.225 16.033 -2.880 1.00 85.75 178 VAL A C 1
ATOM 1433 O O . VAL A 1 178 ? 16.476 16.785 -3.819 1.00 85.75 178 VAL A O 1
ATOM 1436 N N . PHE A 1 179 ? 16.160 16.493 -1.627 1.00 84.50 179 PHE A N 1
ATOM 1437 C CA . PHE A 1 179 ? 16.386 17.905 -1.307 1.00 84.50 179 PHE A CA 1
ATOM 1438 C C . PHE A 1 179 ? 17.863 18.316 -1.379 1.00 84.50 179 PHE A C 1
ATOM 1440 O O . PHE A 1 179 ? 18.145 19.510 -1.448 1.00 84.50 179 PHE A O 1
ATOM 1447 N N . PHE A 1 180 ? 18.797 17.358 -1.378 1.00 86.31 180 PHE A N 1
ATOM 1448 C CA . PHE A 1 180 ? 20.233 17.631 -1.499 1.00 86.31 180 PHE A CA 1
ATOM 1449 C C . PHE A 1 180 ? 20.743 17.561 -2.948 1.00 86.31 180 PHE A C 1
ATOM 1451 O O . PHE A 1 180 ? 21.668 18.294 -3.288 1.00 86.31 180 PHE A O 1
ATOM 1458 N N . ASP A 1 181 ? 20.130 16.737 -3.805 1.00 83.12 181 ASP A N 1
ATOM 1459 C CA . ASP A 1 181 ? 20.402 16.667 -5.251 1.00 83.12 181 ASP A CA 1
ATOM 1460 C C . ASP A 1 181 ? 19.071 16.689 -6.021 1.00 83.12 181 ASP A C 1
ATOM 1462 O O . ASP A 1 181 ? 18.400 15.666 -6.181 1.00 83.12 181 ASP A O 1
ATOM 1466 N N . PHE A 1 182 ? 18.645 17.885 -6.443 1.00 84.75 182 PHE A N 1
ATOM 1467 C CA . PHE A 1 182 ? 17.296 18.099 -6.965 1.00 84.75 182 PHE A CA 1
ATOM 1468 C C . PHE A 1 182 ? 17.150 17.598 -8.406 1.00 84.75 182 PHE A C 1
ATOM 1470 O O . PHE A 1 182 ? 17.439 18.305 -9.376 1.00 84.75 182 PHE A O 1
ATOM 1477 N N . LYS A 1 183 ? 16.623 16.381 -8.546 1.00 85.06 183 LYS A N 1
ATOM 1478 C CA . LYS A 1 183 ? 16.175 15.804 -9.817 1.00 85.06 183 LYS A CA 1
ATOM 1479 C C . LYS A 1 183 ? 14.663 15.645 -9.807 1.00 85.06 183 LYS A C 1
ATOM 1481 O O . LYS A 1 183 ? 14.098 15.005 -8.924 1.00 85.06 183 LYS A O 1
ATOM 1486 N N . ILE A 1 184 ? 14.004 16.196 -10.828 1.00 85.50 184 ILE A N 1
ATOM 1487 C CA . ILE A 1 184 ? 12.537 16.186 -10.942 1.00 85.50 184 ILE A CA 1
ATOM 1488 C C . ILE A 1 184 ? 11.996 14.749 -10.926 1.00 85.50 184 ILE A C 1
ATOM 1490 O O . ILE A 1 184 ? 11.016 14.480 -10.238 1.00 85.50 184 ILE A O 1
ATOM 1494 N N . SER A 1 185 ? 12.650 13.817 -11.625 1.00 82.69 185 SER A N 1
ATOM 1495 C CA . SER A 1 185 ? 12.229 12.411 -11.670 1.00 82.69 185 SER A CA 1
ATOM 1496 C C . SER A 1 185 ? 12.253 11.747 -10.290 1.00 82.69 185 SER A C 1
ATOM 1498 O O . SER A 1 185 ? 11.303 11.057 -9.929 1.00 82.69 185 SER A O 1
ATOM 1500 N N . ASP A 1 186 ? 13.293 12.013 -9.494 1.00 84.31 186 ASP A N 1
ATOM 1501 C CA . ASP A 1 186 ? 13.446 11.450 -8.149 1.00 84.31 186 ASP A CA 1
ATOM 1502 C C . ASP A 1 186 ? 12.465 12.093 -7.158 1.00 84.31 186 ASP A C 1
ATOM 1504 O O . ASP A 1 186 ? 11.887 11.400 -6.321 1.00 84.31 186 ASP A O 1
ATOM 1508 N N . PHE A 1 187 ? 12.202 13.397 -7.300 1.00 86.62 187 PHE A N 1
ATOM 1509 C CA . PHE A 1 187 ? 11.187 14.108 -6.517 1.00 86.62 187 PHE A CA 1
ATOM 1510 C C . PHE A 1 187 ? 9.785 13.566 -6.754 1.00 86.62 187 PHE A C 1
ATOM 1512 O O . PHE A 1 187 ? 9.055 13.280 -5.801 1.00 86.62 187 PHE A O 1
ATOM 1519 N N . VAL A 1 188 ? 9.418 13.394 -8.023 1.00 85.38 188 VAL A N 1
ATOM 1520 C CA . VAL A 1 188 ? 8.128 12.817 -8.386 1.00 85.38 188 VAL A CA 1
ATOM 1521 C C . VAL A 1 188 ? 8.050 11.387 -7.858 1.00 85.38 188 VAL A C 1
ATOM 1523 O O . VAL A 1 188 ? 7.103 11.071 -7.150 1.00 85.38 188 VAL A O 1
ATOM 1526 N N . ALA A 1 189 ? 9.053 10.539 -8.088 1.00 84.00 189 ALA A N 1
ATOM 1527 C CA . ALA A 1 189 ? 9.022 9.160 -7.600 1.00 84.00 189 ALA A CA 1
ATOM 1528 C C . ALA A 1 189 ? 8.907 9.048 -6.066 1.00 84.00 189 ALA A C 1
ATOM 1530 O O . ALA A 1 189 ? 8.197 8.177 -5.568 1.00 84.00 189 ALA A O 1
ATOM 1531 N N . ALA A 1 190 ? 9.563 9.931 -5.308 1.00 85.69 190 ALA A N 1
ATOM 1532 C CA . ALA A 1 190 ? 9.517 9.906 -3.847 1.00 85.69 190 ALA A CA 1
ATOM 1533 C C . ALA A 1 190 ? 8.189 10.417 -3.262 1.00 85.69 190 ALA A C 1
ATOM 1535 O O . ALA A 1 190 ? 7.759 9.929 -2.219 1.00 85.69 190 ALA A O 1
ATOM 1536 N N . TYR A 1 191 ? 7.527 11.385 -3.909 1.00 86.44 191 TYR A N 1
ATOM 1537 C CA . TYR A 1 191 ? 6.398 12.100 -3.300 1.00 86.44 191 TYR A CA 1
ATOM 1538 C C . TYR A 1 191 ? 5.074 12.022 -4.065 1.00 86.44 191 TYR A C 1
ATOM 1540 O O . TYR A 1 191 ? 4.066 12.457 -3.513 1.00 86.44 191 TYR A O 1
ATOM 1548 N N . ILE A 1 192 ? 5.014 11.443 -5.271 1.00 88.12 192 ILE A N 1
ATOM 1549 C CA . ILE A 1 192 ? 3.792 11.377 -6.103 1.00 88.12 192 ILE A CA 1
ATOM 1550 C C . ILE A 1 192 ? 2.624 10.637 -5.433 1.00 88.12 192 ILE A C 1
ATOM 1552 O O . ILE A 1 192 ? 1.461 10.960 -5.676 1.00 88.12 192 ILE A O 1
ATOM 1556 N N . THR A 1 193 ? 2.902 9.679 -4.552 1.00 86.88 193 THR A N 1
ATOM 1557 C CA . THR A 1 193 ? 1.861 8.877 -3.895 1.00 86.88 193 THR A CA 1
ATOM 1558 C C . THR A 1 193 ? 0.986 9.715 -2.952 1.00 86.88 193 THR A C 1
ATOM 1560 O O . THR A 1 193 ? -0.224 9.505 -2.888 1.00 86.88 193 THR A O 1
ATOM 1563 N N . LEU A 1 194 ? 1.556 10.709 -2.261 1.00 86.94 194 LEU A N 1
ATOM 1564 C CA . LEU A 1 194 ? 0.821 11.587 -1.338 1.00 86.94 194 LEU A CA 1
ATOM 1565 C C . LEU A 1 194 ? -0.285 12.419 -2.029 1.00 86.94 194 LEU A C 1
ATOM 1567 O O . LEU A 1 194 ? -1.438 12.331 -1.598 1.00 86.94 194 LEU A O 1
ATOM 1571 N N . PRO A 1 195 ? -0.009 13.197 -3.099 1.00 87.88 195 PRO A N 1
ATOM 1572 C CA . PRO A 1 195 ? -1.036 13.944 -3.809 1.00 87.88 195 PRO A CA 1
ATOM 1573 C C . PRO A 1 195 ? -2.026 13.027 -4.529 1.00 87.88 195 PRO A C 1
ATOM 1575 O O . PRO A 1 195 ? -3.199 13.376 -4.580 1.00 87.88 195 PRO A O 1
ATOM 1578 N N . ILE A 1 196 ? -1.617 11.852 -5.029 1.00 89.75 196 ILE A N 1
ATOM 1579 C CA . ILE A 1 196 ? -2.562 10.885 -5.618 1.00 89.75 196 ILE A CA 1
ATOM 1580 C C . ILE A 1 196 ? -3.599 10.452 -4.581 1.00 89.75 196 ILE A C 1
ATOM 1582 O O . ILE A 1 196 ? -4.797 10.524 -4.847 1.00 89.75 196 ILE A O 1
ATOM 1586 N N . VAL A 1 197 ? -3.15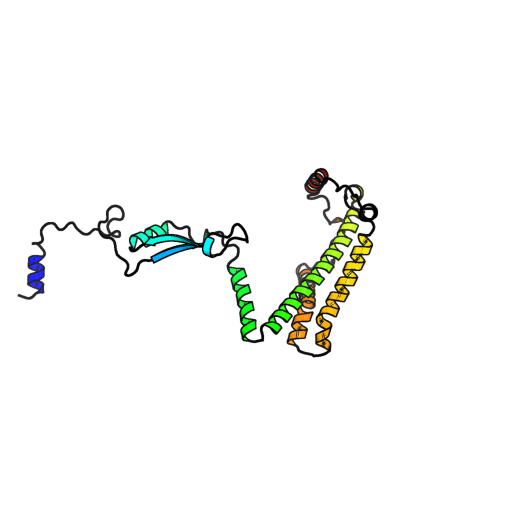9 10.041 -3.390 1.00 87.44 197 VAL A N 1
ATOM 1587 C CA . VAL A 1 197 ? -4.071 9.622 -2.317 1.00 87.44 197 VAL A CA 1
ATOM 1588 C C . VAL A 1 197 ? -4.965 10.782 -1.883 1.00 87.44 197 VAL A C 1
ATOM 1590 O O . VAL A 1 197 ? -6.167 10.593 -1.699 1.00 87.44 197 VAL A O 1
ATOM 1593 N N . PHE A 1 198 ? -4.414 11.992 -1.783 1.00 87.25 198 PHE A N 1
ATOM 1594 C CA . PHE A 1 198 ? -5.192 13.187 -1.466 1.00 87.25 198 PHE A CA 1
ATOM 1595 C C . PHE A 1 198 ? -6.260 13.487 -2.529 1.00 87.25 198 PHE A C 1
ATOM 1597 O O . PHE A 1 198 ? -7.420 13.704 -2.185 1.00 87.25 198 PHE A O 1
ATOM 1604 N N . ILE A 1 199 ? -5.902 13.448 -3.816 1.00 90.06 199 ILE A N 1
ATOM 1605 C CA . ILE A 1 199 ? -6.829 13.668 -4.935 1.00 90.06 199 ILE A CA 1
ATOM 1606 C C . ILE A 1 199 ? -7.893 12.575 -4.980 1.00 90.06 199 ILE A C 1
ATOM 1608 O O . ILE A 1 199 ? -9.057 12.890 -5.191 1.00 90.06 199 ILE A O 1
ATOM 1612 N N . LEU A 1 200 ? -7.536 11.309 -4.760 1.00 88.19 200 LEU A N 1
ATOM 1613 C CA . LEU A 1 200 ? -8.509 10.216 -4.708 1.00 88.19 200 LEU A CA 1
ATOM 1614 C C . LEU A 1 200 ? -9.480 10.386 -3.535 1.00 88.19 200 LEU A C 1
ATOM 1616 O O . LEU A 1 200 ? -10.685 10.212 -3.709 1.00 88.19 200 LEU A O 1
ATOM 1620 N N . TYR A 1 201 ? -8.982 10.781 -2.363 1.00 83.94 201 TYR A N 1
ATOM 1621 C CA . TYR A 1 201 ? -9.810 11.009 -1.181 1.00 83.94 201 TYR A CA 1
ATOM 1622 C C . TYR A 1 201 ? -10.753 12.209 -1.356 1.00 83.94 201 TYR A C 1
ATOM 1624 O O . TYR A 1 201 ? -11.960 12.103 -1.123 1.00 83.94 201 TYR A O 1
ATOM 1632 N N . VAL A 1 202 ? -10.229 13.344 -1.825 1.00 85.12 202 VAL A N 1
ATOM 1633 C CA . VAL A 1 202 ? -11.030 14.545 -2.104 1.00 85.12 202 VAL A CA 1
ATOM 1634 C C . VAL A 1 202 ? -11.965 14.314 -3.288 1.00 85.12 202 VAL A C 1
ATOM 1636 O O . VAL A 1 202 ? -13.112 14.743 -3.245 1.00 85.12 202 VAL A O 1
ATOM 1639 N N . GLY A 1 203 ? -11.521 13.599 -4.318 1.00 86.06 203 GLY A N 1
ATOM 1640 C CA . GLY A 1 203 ? -12.320 13.230 -5.484 1.00 86.06 203 GLY A CA 1
ATOM 1641 C C . GLY A 1 203 ? -13.507 12.352 -5.100 1.00 86.06 203 GLY A C 1
ATOM 1642 O O . GLY A 1 203 ? -14.631 12.643 -5.504 1.00 86.06 203 GLY A O 1
ATOM 1643 N N . HIS A 1 204 ? -13.292 11.354 -4.238 1.00 84.81 204 HIS A N 1
ATOM 1644 C CA . HIS A 1 204 ? -14.370 10.587 -3.614 1.00 84.81 204 HIS A CA 1
ATOM 1645 C C . HIS A 1 204 ? -15.336 11.510 -2.854 1.00 84.81 204 HIS A C 1
ATOM 1647 O O . HIS A 1 204 ? -16.548 11.463 -3.068 1.00 84.81 204 HIS A O 1
ATOM 1653 N N . MET A 1 205 ? -14.813 12.402 -2.011 1.00 79.19 205 MET A N 1
ATOM 1654 C CA . MET A 1 205 ? -15.632 13.332 -1.228 1.00 79.19 205 MET A CA 1
ATOM 1655 C C . MET A 1 205 ? -16.475 14.270 -2.114 1.00 79.19 205 MET A C 1
ATOM 1657 O O . MET A 1 205 ? -17.647 14.516 -1.816 1.00 79.19 205 MET A O 1
ATOM 1661 N N . LEU A 1 206 ? -15.908 14.756 -3.222 1.00 85.69 206 LEU A N 1
ATOM 1662 C CA . LEU A 1 206 ? -16.569 15.655 -4.168 1.00 85.69 206 LEU A CA 1
ATOM 1663 C C . LEU A 1 206 ? -17.635 14.926 -4.998 1.00 85.69 206 LEU A C 1
ATOM 1665 O O . LEU A 1 206 ? -18.731 15.455 -5.187 1.00 85.69 206 LEU A O 1
ATOM 1669 N N . TRP A 1 207 ? -17.340 13.701 -5.448 1.00 87.00 207 TRP A N 1
ATOM 1670 C CA . TRP A 1 207 ? -18.254 12.871 -6.236 1.00 87.00 207 TRP A CA 1
ATOM 1671 C C . TRP A 1 207 ? -19.497 12.470 -5.441 1.00 87.00 207 TRP A C 1
ATOM 1673 O O . TRP A 1 207 ? -20.624 12.662 -5.896 1.00 87.00 207 TRP A O 1
ATOM 1683 N N . TYR A 1 208 ? -19.305 11.978 -4.215 1.00 80.88 208 TYR A N 1
ATOM 1684 C CA . TYR A 1 208 ? -20.410 11.576 -3.345 1.00 80.88 208 TYR A CA 1
ATOM 1685 C C . TYR A 1 208 ? -21.084 12.757 -2.634 1.00 80.88 208 TYR A C 1
ATOM 1687 O O . TYR A 1 208 ? -22.042 12.540 -1.894 1.00 80.88 208 TYR A O 1
ATOM 1695 N N . ARG A 1 209 ? -20.598 13.997 -2.831 1.00 75.75 209 ARG A N 1
ATOM 1696 C CA . ARG A 1 209 ? -21.082 15.233 -2.175 1.00 75.75 209 ARG A CA 1
ATOM 1697 C C . ARG A 1 209 ? -21.208 15.126 -0.645 1.00 75.75 209 ARG A C 1
ATOM 1699 O O . ARG A 1 209 ? -21.886 15.931 -0.010 1.00 75.75 209 ARG A O 1
ATOM 1706 N N . ASN A 1 210 ? -20.523 14.160 -0.043 1.00 70.88 210 ASN A N 1
ATOM 1707 C CA . ASN A 1 210 ? -20.586 13.849 1.375 1.00 70.88 210 ASN A CA 1
ATOM 1708 C C . ASN A 1 210 ? -19.310 14.365 2.038 1.00 70.88 210 ASN A C 1
ATOM 1710 O O . ASN A 1 210 ? -18.319 13.651 2.126 1.00 70.88 210 ASN A O 1
ATOM 1714 N N . TRP A 1 211 ? -19.348 15.592 2.561 1.00 67.38 211 TRP A N 1
ATOM 1715 C CA . TRP A 1 211 ? -18.238 16.245 3.283 1.00 67.38 211 TRP A CA 1
ATOM 1716 C C . TRP A 1 211 ? -17.981 15.669 4.688 1.00 67.38 211 TRP A C 1
ATOM 1718 O O . TRP A 1 211 ? -17.401 16.316 5.561 1.00 67.38 211 TRP A O 1
ATOM 1728 N N . LYS A 1 212 ? -18.441 14.442 4.939 1.00 69.19 212 LYS A N 1
ATOM 1729 C CA . LYS A 1 212 ? -18.199 13.732 6.189 1.00 69.19 212 LYS A CA 1
ATOM 1730 C C . LYS A 1 212 ? -16.885 12.975 6.044 1.00 69.19 212 LYS A C 1
ATOM 1732 O O . LYS A 1 212 ? -16.852 11.910 5.440 1.00 69.19 212 LYS A O 1
ATOM 1737 N N . PHE A 1 213 ? -15.820 13.509 6.643 1.00 66.19 213 PHE A N 1
ATOM 1738 C CA . PHE A 1 213 ? -14.497 12.865 6.674 1.00 66.19 213 PHE A CA 1
ATOM 1739 C C . PHE A 1 213 ? -14.532 11.438 7.238 1.00 66.19 213 PHE A C 1
ATOM 1741 O O . PHE A 1 213 ? -13.688 10.608 6.911 1.00 66.19 213 PHE A O 1
ATOM 1748 N N . PHE A 1 214 ? -15.518 11.154 8.089 1.00 68.62 214 PHE A N 1
ATOM 1749 C CA . PHE A 1 214 ? -15.713 9.856 8.707 1.00 68.62 214 PHE A CA 1
ATOM 1750 C C . PHE A 1 214 ? -17.199 9.552 8.864 1.00 68.62 214 PHE A C 1
ATOM 1752 O O . PHE A 1 214 ? -18.003 10.464 9.083 1.00 68.62 214 PHE A O 1
ATOM 1759 N N . ALA A 1 215 ? -17.543 8.264 8.844 1.00 72.81 215 ALA A N 1
ATOM 1760 C CA . ALA A 1 215 ? -18.873 7.811 9.220 1.00 72.81 215 ALA A CA 1
ATOM 1761 C C . ALA A 1 215 ? -19.189 8.214 10.681 1.00 72.81 215 ALA A C 1
ATOM 1763 O O . ALA A 1 215 ? -18.300 8.152 11.547 1.00 72.81 215 ALA A O 1
ATOM 1764 N N . PRO A 1 216 ? -20.423 8.673 10.969 1.00 77.50 216 PRO A N 1
ATOM 1765 C CA . PRO A 1 216 ? -20.872 8.872 12.343 1.00 77.50 216 PRO A CA 1
ATOM 1766 C C . PRO A 1 216 ? -20.859 7.529 13.081 1.00 77.50 216 PRO A C 1
ATOM 1768 O O . PRO A 1 216 ? -21.149 6.497 12.486 1.00 77.50 216 PRO A O 1
ATOM 1771 N N . LEU A 1 217 ? -20.512 7.555 14.372 1.00 73.31 217 LEU A N 1
ATOM 1772 C CA . LEU A 1 217 ? -20.279 6.340 15.165 1.00 73.31 217 LEU A CA 1
ATOM 1773 C C . LEU A 1 217 ? -21.506 5.418 15.210 1.00 73.31 217 LEU A C 1
ATOM 1775 O O . LEU A 1 217 ? -21.342 4.213 15.147 1.00 73.31 217 LEU A O 1
ATOM 1779 N N . GLU A 1 218 ? -22.713 5.987 15.229 1.00 70.94 218 GLU A N 1
ATOM 1780 C CA . GLU A 1 218 ? -23.985 5.251 15.263 1.00 70.94 218 GLU A CA 1
ATOM 1781 C C . GLU A 1 218 ? -24.253 4.408 14.004 1.00 70.94 218 GLU A C 1
ATOM 1783 O O . GLU A 1 218 ? -24.962 3.411 14.068 1.00 70.94 218 GLU A O 1
ATOM 1788 N N . GLN A 1 219 ? -23.687 4.793 12.855 1.00 77.44 219 GLN A N 1
ATOM 1789 C CA . GLN A 1 219 ? -23.871 4.079 11.583 1.00 77.44 219 GLN A CA 1
ATOM 1790 C C . GLN A 1 219 ? -22.805 3.003 11.351 1.00 77.44 219 GLN A C 1
ATOM 1792 O O . GLN A 1 219 ? -22.840 2.323 10.325 1.00 77.44 219 GLN A O 1
ATOM 1797 N N . ILE A 1 220 ? -21.824 2.881 12.250 1.00 79.75 220 ILE A N 1
ATOM 1798 C CA . ILE A 1 220 ? -20.779 1.869 12.139 1.00 79.75 220 ILE A CA 1
ATOM 1799 C C . ILE A 1 220 ? -21.370 0.554 12.632 1.00 79.75 220 ILE A C 1
ATOM 1801 O O . ILE A 1 220 ? -21.567 0.355 13.825 1.00 79.75 220 ILE A O 1
ATOM 1805 N N . ASP A 1 221 ? -21.657 -0.344 11.698 1.00 79.50 221 ASP A N 1
ATOM 1806 C CA . ASP A 1 221 ? -22.173 -1.664 12.027 1.00 79.50 221 ASP A CA 1
ATOM 1807 C C . ASP A 1 221 ? -21.091 -2.512 12.714 1.00 79.50 221 ASP A C 1
ATOM 1809 O O . ASP A 1 221 ? -20.051 -2.819 12.130 1.00 79.50 221 ASP A O 1
ATOM 1813 N N . CYS A 1 222 ? -21.332 -2.855 13.979 1.00 74.38 222 CYS A N 1
ATOM 1814 C CA . CYS A 1 222 ? -20.488 -3.739 14.785 1.00 74.38 222 CYS A CA 1
ATOM 1815 C C . CYS A 1 222 ? -21.147 -5.103 15.063 1.00 74.38 222 CYS A C 1
ATOM 1817 O O . CYS A 1 222 ? -20.592 -5.894 15.826 1.00 74.38 222 CYS A O 1
ATOM 1819 N N . PHE A 1 223 ? -22.330 -5.371 14.499 1.00 75.62 223 PHE A N 1
ATOM 1820 C CA . PHE A 1 223 ? -23.125 -6.568 14.794 1.00 75.62 223 PHE A CA 1
ATOM 1821 C C . PHE A 1 223 ? -23.145 -7.564 13.631 1.00 75.62 223 PHE A C 1
ATOM 1823 O O . PHE A 1 223 ? -23.204 -8.775 13.864 1.00 75.62 223 PHE A O 1
ATOM 1830 N N . THR A 1 224 ? -23.083 -7.092 12.384 1.00 79.19 224 THR A N 1
ATOM 1831 C CA . THR A 1 224 ? -23.008 -7.987 11.219 1.00 79.19 224 THR A CA 1
ATOM 1832 C C . THR A 1 224 ? -21.708 -8.790 11.236 1.00 79.19 224 THR A C 1
ATOM 1834 O O . THR A 1 224 ? -20.623 -8.232 11.367 1.00 79.19 224 THR A O 1
ATOM 1837 N N . GLY A 1 225 ? -21.819 -10.118 11.124 1.00 73.69 225 GLY A N 1
ATOM 1838 C CA . GLY A 1 225 ? -20.676 -11.041 11.194 1.00 73.69 225 GLY A CA 1
ATOM 1839 C C . GLY A 1 225 ? -20.164 -11.327 12.612 1.00 73.69 225 GLY A C 1
ATOM 1840 O O . GLY A 1 225 ? -19.262 -12.140 12.774 1.00 73.69 225 GLY A O 1
ATOM 1841 N N . LEU A 1 226 ? -20.758 -10.729 13.654 1.00 77.44 226 LEU A N 1
ATOM 1842 C CA . LEU A 1 226 ? -20.297 -10.909 15.036 1.00 77.44 226 LEU A CA 1
ATOM 1843 C C . LEU A 1 226 ? -20.374 -12.371 15.503 1.00 77.44 226 LEU A C 1
ATOM 1845 O O . LEU A 1 226 ? -19.477 -12.823 16.198 1.00 77.44 226 LEU A O 1
ATOM 1849 N N . LYS A 1 227 ? -21.411 -13.114 15.092 1.00 78.12 227 LYS A N 1
ATOM 1850 C CA . LYS A 1 227 ? -21.599 -14.523 15.484 1.00 78.12 227 LYS A CA 1
ATOM 1851 C C . LYS A 1 227 ? -20.481 -15.441 14.987 1.00 78.12 227 LYS A C 1
ATOM 1853 O O . LYS A 1 227 ? -20.043 -16.298 15.734 1.00 78.12 227 LYS A O 1
ATOM 1858 N N . GLU A 1 228 ? -20.038 -15.245 13.747 1.00 78.06 228 GLU A N 1
ATOM 1859 C CA . GLU A 1 228 ? -18.946 -16.023 13.145 1.00 78.06 228 GLU A CA 1
ATOM 1860 C C . GLU A 1 228 ? -17.632 -15.750 13.887 1.00 78.06 228 GLU A C 1
ATOM 1862 O O . GLU A 1 228 ? -16.922 -16.671 14.271 1.00 78.06 228 GLU A O 1
ATOM 1867 N N . VAL A 1 229 ? -17.368 -14.478 14.205 1.00 77.38 229 VAL A N 1
ATOM 1868 C CA . VAL A 1 229 ? -16.205 -14.093 15.011 1.00 77.38 229 VAL A CA 1
ATOM 1869 C C . VAL A 1 229 ? -16.292 -14.673 16.426 1.00 77.38 229 VAL A C 1
ATOM 1871 O O . VAL A 1 229 ? -15.288 -15.153 16.936 1.00 77.38 229 VAL A O 1
ATOM 1874 N N . GLU A 1 230 ? -17.459 -14.636 17.077 1.00 77.50 230 GLU A N 1
ATOM 1875 C CA . GLU A 1 230 ? -17.664 -15.223 18.412 1.00 77.50 230 GLU A CA 1
ATOM 1876 C C . GLU A 1 230 ? -17.400 -16.748 18.403 1.00 77.50 230 GLU A C 1
ATOM 1878 O O . GLU A 1 230 ? -16.693 -17.234 19.283 1.00 77.50 230 GLU A O 1
ATOM 1883 N N . GLU A 1 231 ? -17.852 -17.477 17.378 1.00 80.25 231 GLU A N 1
ATOM 1884 C CA . GLU A 1 231 ? -17.608 -18.921 17.196 1.00 80.25 231 GLU A CA 1
ATOM 1885 C C . GLU A 1 231 ? -16.116 -19.247 16.961 1.00 80.25 231 GLU A C 1
ATOM 1887 O O . GLU A 1 231 ? -15.554 -20.160 17.585 1.00 80.25 231 GLU A O 1
ATOM 1892 N N . ASP A 1 232 ? -15.426 -18.437 16.151 1.00 77.06 232 ASP A N 1
ATOM 1893 C CA . ASP A 1 232 ? -13.971 -18.526 15.964 1.00 77.06 232 ASP A CA 1
ATOM 1894 C C . ASP A 1 232 ? -13.206 -18.261 17.275 1.00 77.06 232 ASP A C 1
ATOM 1896 O O . ASP A 1 232 ? -12.182 -18.893 17.554 1.00 77.06 232 ASP A O 1
ATOM 1900 N N . GLN A 1 233 ? -13.691 -17.327 18.104 1.00 71.69 233 GLN A N 1
ATOM 1901 C CA . GLN A 1 233 ? -13.095 -17.025 19.410 1.00 71.69 233 GLN A CA 1
ATOM 1902 C C . GLN A 1 233 ? -13.344 -18.129 20.444 1.00 71.69 233 GLN A C 1
ATOM 1904 O O . GLN A 1 233 ? -12.464 -18.376 21.269 1.00 71.69 233 GLN A O 1
ATOM 1909 N N . GLU A 1 234 ? -14.497 -18.798 20.420 1.00 73.81 234 GLU A N 1
ATOM 1910 C CA . GLU A 1 234 ? -14.778 -19.942 21.302 1.00 73.81 234 GLU A CA 1
ATOM 1911 C C . GLU A 1 234 ? -13.859 -21.131 21.002 1.00 73.81 234 GLU A C 1
ATOM 1913 O O . GLU A 1 234 ? -13.424 -21.839 21.913 1.00 73.81 234 GLU A O 1
ATOM 1918 N N . THR A 1 235 ? -13.497 -21.301 19.730 1.00 75.12 235 THR A N 1
ATOM 1919 C CA . THR A 1 235 ? -12.550 -22.329 19.276 1.00 75.12 235 THR A CA 1
ATOM 1920 C C . THR A 1 235 ? -11.091 -21.964 19.598 1.00 75.12 235 THR A C 1
ATOM 1922 O O . THR A 1 235 ? -10.210 -22.829 19.622 1.00 75.12 235 THR A O 1
ATOM 1925 N N . TYR A 1 236 ? -10.803 -20.690 19.882 1.00 72.81 236 TYR A N 1
ATOM 1926 C CA . TYR A 1 236 ? -9.450 -20.214 20.145 1.00 72.81 236 TYR A CA 1
ATOM 1927 C C . TYR A 1 236 ? -8.947 -20.635 21.535 1.00 72.81 236 TYR A C 1
ATOM 1929 O O . TYR A 1 236 ? -9.318 -20.079 22.573 1.00 72.81 236 TYR A O 1
ATOM 1937 N N . VAL A 1 237 ? -8.010 -21.583 21.560 1.00 71.19 237 VAL A N 1
ATOM 1938 C CA . VAL A 1 237 ? -7.263 -21.935 22.771 1.00 71.19 237 VAL A CA 1
ATOM 1939 C C . VAL A 1 237 ? -6.249 -20.829 23.062 1.00 71.19 237 VAL A C 1
ATOM 1941 O O . VAL A 1 237 ? -5.313 -20.609 22.291 1.00 71.19 237 VAL A O 1
ATOM 1944 N N . LYS A 1 238 ? -6.424 -20.121 24.185 1.00 66.88 238 LYS A N 1
ATOM 1945 C CA . LYS A 1 238 ? -5.458 -19.107 24.629 1.00 66.88 238 LYS A CA 1
ATOM 1946 C C . LYS A 1 238 ? -4.084 -19.765 24.824 1.00 66.88 238 LYS A C 1
ATOM 1948 O O . LYS A 1 238 ? -4.012 -20.767 25.534 1.00 66.88 238 LYS A O 1
ATOM 1953 N N . PRO A 1 239 ? -3.000 -19.219 24.246 1.00 66.56 239 PRO A N 1
ATOM 1954 C CA . PRO A 1 239 ? -1.665 -19.761 24.463 1.00 66.56 239 PRO A CA 1
ATOM 1955 C C . PRO A 1 239 ? -1.294 -19.642 25.947 1.00 66.56 239 PRO A C 1
ATOM 1957 O O . PRO A 1 239 ? -1.424 -18.565 26.535 1.00 66.56 239 PRO A O 1
ATOM 1960 N N . GLU A 1 240 ? -0.838 -20.736 26.560 1.00 63.69 240 GLU A N 1
ATOM 1961 C CA . GLU A 1 240 ? -0.326 -20.714 27.931 1.00 63.69 240 GLU A CA 1
ATOM 1962 C C . GLU A 1 240 ? 0.930 -19.833 27.981 1.00 63.69 240 GLU A C 1
ATOM 1964 O O . GLU A 1 240 ? 1.932 -20.077 27.307 1.00 63.69 240 GLU A O 1
ATOM 1969 N N . THR A 1 241 ? 0.861 -18.731 28.729 1.00 59.91 241 THR A N 1
ATOM 1970 C CA . THR A 1 241 ? 1.965 -17.772 28.819 1.00 59.91 241 THR A CA 1
ATOM 1971 C C . THR A 1 241 ? 3.000 -18.253 29.837 1.00 59.91 241 THR A C 1
ATOM 1973 O O . THR A 1 241 ? 2.862 -17.966 31.027 1.00 59.91 241 THR A O 1
ATOM 1976 N N . ASP A 1 242 ? 4.058 -18.926 29.384 1.00 62.22 242 ASP A N 1
ATOM 1977 C CA . ASP A 1 242 ? 5.167 -19.345 30.264 1.00 62.22 242 ASP A CA 1
ATOM 1978 C C . ASP A 1 242 ? 6.085 -18.174 30.679 1.00 62.22 242 ASP A C 1
ATOM 1980 O O . ASP A 1 242 ? 6.719 -18.193 31.734 1.00 62.22 242 ASP A O 1
ATOM 1984 N N . ASN A 1 243 ? 6.138 -17.102 29.878 1.00 75.44 243 ASN A N 1
ATOM 1985 C CA . ASN A 1 243 ? 7.064 -15.986 30.085 1.00 75.44 243 ASN A CA 1
ATOM 1986 C C . ASN A 1 243 ? 6.445 -14.804 30.850 1.00 75.44 243 ASN A C 1
ATOM 1988 O O . ASN A 1 243 ? 5.367 -14.307 30.513 1.00 75.44 243 ASN A O 1
ATOM 1992 N N . TRP A 1 244 ? 7.205 -14.250 31.803 1.00 77.44 244 TRP A N 1
ATOM 1993 C CA . TRP A 1 244 ? 6.812 -13.082 32.612 1.00 77.44 244 TRP A CA 1
ATOM 1994 C C . TRP A 1 244 ? 6.430 -11.850 31.771 1.00 77.44 244 TRP A C 1
ATOM 1996 O O . TRP A 1 244 ? 5.523 -11.104 32.135 1.00 77.44 244 TRP A O 1
ATOM 2006 N N . PHE A 1 245 ? 7.080 -11.665 30.619 1.00 67.56 245 PHE A N 1
ATOM 2007 C CA . PHE A 1 245 ? 6.793 -10.587 29.671 1.00 67.56 245 PHE A CA 1
ATOM 2008 C C . PHE A 1 245 ? 5.440 -10.766 28.966 1.00 67.56 245 PHE A C 1
ATOM 2010 O O . PHE A 1 245 ? 4.691 -9.804 28.806 1.00 67.56 245 PHE A O 1
ATOM 2017 N N . MET A 1 246 ? 5.092 -12.001 28.589 1.00 63.53 246 MET A N 1
ATOM 2018 C CA . MET A 1 246 ? 3.796 -12.299 27.969 1.00 63.53 246 MET A CA 1
ATOM 2019 C C . MET A 1 246 ? 2.655 -12.088 28.964 1.00 63.53 246 MET A C 1
ATOM 2021 O O . MET A 1 246 ? 1.640 -11.513 28.594 1.00 63.53 246 MET A O 1
ATOM 2025 N N . LYS A 1 247 ? 2.866 -12.425 30.242 1.00 65.88 247 LYS A N 1
ATOM 2026 C CA . LYS A 1 247 ? 1.903 -12.189 31.332 1.00 65.88 247 LYS A CA 1
ATOM 2027 C C . LYS A 1 247 ? 1.653 -10.705 31.639 1.00 65.88 247 LYS A C 1
ATOM 2029 O O . LYS A 1 247 ? 0.657 -10.354 32.260 1.00 65.88 247 LYS A O 1
ATOM 2034 N N . PHE A 1 248 ? 2.578 -9.825 31.262 1.00 69.31 248 PHE A N 1
ATOM 2035 C CA . PHE A 1 248 ? 2.402 -8.380 31.414 1.00 69.31 248 PHE A CA 1
ATOM 2036 C C . PHE A 1 248 ? 1.544 -7.779 30.287 1.00 69.31 248 PHE A C 1
ATOM 2038 O O . PHE A 1 248 ? 0.800 -6.819 30.525 1.00 69.31 248 PHE A O 1
ATOM 2045 N N . TYR A 1 249 ? 1.664 -8.347 29.082 1.00 57.28 249 TYR A N 1
ATOM 2046 C CA . TYR A 1 249 ? 1.032 -7.874 27.848 1.00 57.28 249 TYR A CA 1
ATOM 2047 C C . TYR A 1 249 ? -0.358 -8.468 27.569 1.00 57.28 249 TYR A C 1
ATOM 2049 O O . TYR A 1 249 ? -1.205 -7.736 27.049 1.00 57.28 249 TYR A O 1
ATOM 2057 N N . TYR A 1 250 ? -0.566 -9.752 27.883 1.00 56.00 250 TYR A N 1
ATOM 2058 C CA . TYR A 1 250 ? -1.865 -10.441 27.856 1.00 56.00 250 TYR A CA 1
ATOM 2059 C C . TYR A 1 250 ? -2.669 -10.163 29.132 1.00 56.00 250 TYR A C 1
ATOM 2061 O O . TYR A 1 250 ? -3.915 -10.138 29.026 1.00 56.00 250 TYR A O 1
#

InterPro domains:
  IPR001040 Translation Initiation factor eIF- 4e [PF01652] (35-87)
  IPR004841 Amino acid permease/SLC12A domain [PF00324] (91-212)
  IPR023398 Translation Initiation factor eIF- 4e-like [G3DSA:3.30.760.10] (2-112)
  IPR023398 Translation Initiation factor eIF- 4e-like [SSF55418] (10-87)
  IPR050524 Amino-acid permease-like [PTHR43341] (92-240)

Secondary structure (DSSP, 8-state):
--HHHHHHHHGGG---------TTT-SSS-----EEEEEEEEEEEPPPSSTT--HHHHEEEEEEEEEHHHHHHHHHHSPPGGGS--SSHHHHHHHHHHTTHHHHS-HHHHHHHHHHHHHHHHHHHHHHHHHHHHHHHHHHHHTT-GGG-----TTHHHHHHHHHHHHHHHHHHTTGGGGTS--HHHHHHHHTHHHHHHHHHHHHHHHTT---SS--GGGS--STTHHHHHHHHHH--PPP--SHHHHHH-

Sequence (250 aa):
MSTEELNNATKDLSLDEKKDVTALENPAEFNVKHPLNSTWTLWYTKPAVDNTESWADLLKPVVTFNTVEEFWGIFHAIPKVNELPLKMGRLSELISLVSYLNVSNSSSVVFTWLTNISTVSGFISWIFIGIIYLRFRKAIDYHNLNDRATFRPKFQIPGAYFTICFVSVIAITNGYAVFFDFKISDFVAAYITLPIVFILYVGHMLWYRNWKFFAPLEQIDCFTGLKEVEEDQETYVKPETDNWFMKFYY

Organism: Pichia kudriavzevii (NCBI:txid4909)

Radius of gyration: 34.95 Å; chains: 1; bounding box: 44×68×115 Å

pLDDT: mean 78.5, std 9.94, range [52.84, 94.75]

Foldseek 3Di:
DDPVVVVVVCPVVDDDDPPQDDCVNPVVDGDDWAFAPDKDWDWDFDPDPDPPDDSVNRIDTDDIDGTPVVVVVVVVVDDDPVPPPPPPDVVVVVVVVLVCVCVVDPPVLSVLLVVLLVLLVVLVVLLVVLVVQLLVVVLCVVVVVVVVPPDDFPCNNVVSVVSNVVSVVCLVCVLVVCVVPPDPSSVCSNPVNPVVVVCVLVVVCVVVVPPPNDDDSVPPDPPVCSVVVSVVVVVDDDDDDPDPVVVNGD